Protein AF-A0A7X7XVV8-F1 (afdb_monomer)

Foldseek 3Di:
DQVLLVVLCVQLVVLVQDLVNLQQLFDPALVLLVLLVLLLVVCLVDPVSVCCCRPVVHHCLVVSCVVSVDDSVSCVSNVSLSSSSNVCVVDPSCVVVVQLQPLNDPDDAQKFAFSDDDDFWTWTAHSSGGTFTDGDDPPDDHRDMDGHDPVRRPPPPVAPPVNVVVVVVVVVVVVVVVVVVVVVVVVVVVD

pLDDT: mean 85.55, std 15.61, range [40.22, 98.25]

Solvent-accessible surface area (backbone atoms only — not comparable to full-atom values): 10822 Å² total; per-residue (Å²): 90,49,67,49,49,54,51,52,56,58,67,30,50,90,73,73,46,50,77,67,40,40,44,72,22,31,64,91,47,66,74,52,39,54,50,40,46,52,48,26,52,57,30,74,75,29,68,69,54,38,42,32,41,74,70,71,66,43,78,61,52,73,61,52,21,70,78,63,71,48,55,57,68,58,57,61,61,28,38,57,35,29,51,50,49,40,55,49,76,76,48,92,38,60,66,59,47,63,55,43,71,39,66,82,57,85,74,79,69,48,43,25,36,26,69,43,80,56,96,69,30,30,33,24,40,25,36,49,68,45,41,42,60,41,79,58,57,95,88,70,51,70,44,39,76,43,79,52,69,78,79,54,76,62,76,79,76,83,63,55,69,69,54,55,52,52,51,53,51,51,52,50,52,53,52,51,54,52,52,50,51,51,53,52,51,55,58,66,75,74,112

Radius of gyration: 21.9 Å; Cα contacts (8 Å, |Δi|>4): 225; chains: 1; bounding box: 76×36×48 Å

Mean predicted aligned error: 9.68 Å

Structure (mmCIF, N/CA/C/O backbone):
data_AF-A0A7X7XVV8-F1
#
_entry.id   AF-A0A7X7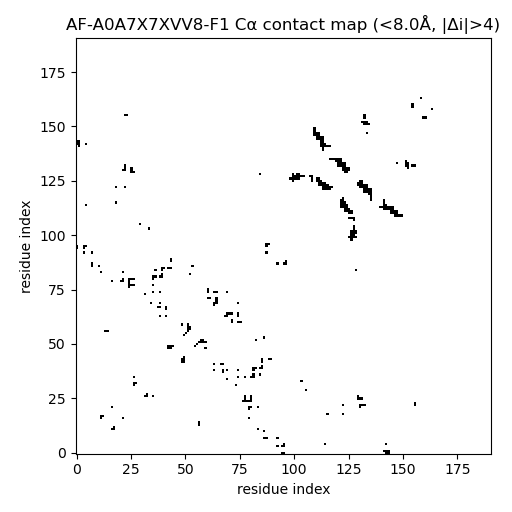XVV8-F1
#
loop_
_atom_site.group_PDB
_atom_site.id
_atom_site.type_symbol
_atom_site.label_atom_id
_atom_site.label_alt_id
_atom_site.label_comp_id
_atom_site.label_asym_id
_atom_site.label_entity_id
_atom_site.label_seq_id
_atom_site.pdbx_PDB_ins_code
_atom_site.Cartn_x
_atom_site.Cartn_y
_atom_site.Cartn_z
_atom_site.occupancy
_atom_site.B_iso_or_equiv
_atom_site.auth_seq_id
_atom_site.auth_comp_id
_atom_site.auth_asym_id
_atom_site.auth_atom_id
_atom_site.pdbx_PDB_model_num
ATOM 1 N N . MET A 1 1 ? -4.701 -12.210 -11.524 1.00 94.75 1 MET A N 1
ATOM 2 C CA . MET A 1 1 ? -3.813 -11.052 -11.257 1.00 94.75 1 MET A CA 1
ATOM 3 C C . MET A 1 1 ? -4.257 -9.763 -11.957 1.00 94.75 1 MET A C 1
ATOM 5 O O . MET A 1 1 ? -4.720 -8.867 -11.268 1.00 94.75 1 MET A O 1
ATOM 9 N N . LEU A 1 2 ? -4.191 -9.650 -13.295 1.00 96.31 2 LEU A N 1
ATOM 10 C CA . LEU A 1 2 ? -4.547 -8.412 -14.028 1.00 96.31 2 LEU A CA 1
ATOM 11 C C . LEU A 1 2 ? -5.931 -7.839 -13.657 1.00 96.31 2 LEU A C 1
ATOM 13 O O . LEU A 1 2 ? -6.066 -6.642 -13.407 1.00 96.31 2 LEU A O 1
ATOM 17 N N . TYR A 1 3 ? -6.948 -8.701 -13.584 1.00 97.19 3 TYR A N 1
ATOM 18 C CA . TYR A 1 3 ? -8.306 -8.319 -13.187 1.00 97.19 3 TYR A CA 1
ATOM 19 C C . TYR A 1 3 ? -8.359 -7.682 -11.788 1.00 97.19 3 TYR A C 1
ATOM 21 O O . TYR A 1 3 ? -8.924 -6.604 -11.614 1.00 97.19 3 TYR A O 1
ATOM 29 N N . GLU A 1 4 ? -7.704 -8.298 -10.803 1.00 98.25 4 GLU A N 1
ATOM 30 C CA . GLU A 1 4 ? -7.652 -7.788 -9.429 1.00 98.25 4 GLU A CA 1
ATOM 31 C C . GLU A 1 4 ? -6.900 -6.461 -9.324 1.00 98.25 4 GLU A C 1
ATOM 33 O O . GLU A 1 4 ? -7.332 -5.575 -8.594 1.00 98.25 4 GLU A O 1
ATOM 38 N N . ILE A 1 5 ? -5.839 -6.265 -10.111 1.00 97.75 5 ILE A N 1
ATOM 39 C CA . ILE A 1 5 ? -5.149 -4.968 -10.195 1.00 97.75 5 ILE A CA 1
ATOM 40 C C . ILE A 1 5 ? -6.095 -3.887 -10.725 1.00 97.75 5 ILE A C 1
ATOM 42 O O . ILE A 1 5 ? -6.106 -2.768 -10.213 1.00 97.75 5 ILE A O 1
ATOM 46 N N . SER A 1 6 ? -6.921 -4.210 -11.724 1.00 97.62 6 SER A N 1
ATOM 47 C CA . SER A 1 6 ? -7.929 -3.277 -12.237 1.00 97.62 6 SER A CA 1
ATOM 48 C C . SER A 1 6 ? -8.953 -2.901 -11.161 1.00 97.62 6 SER A C 1
ATOM 50 O O . SER A 1 6 ? -9.268 -1.718 -10.995 1.00 97.62 6 SER A O 1
ATOM 52 N N . ILE A 1 7 ? -9.433 -3.878 -10.381 1.00 98.25 7 ILE A N 1
ATOM 53 C CA . ILE A 1 7 ? -10.329 -3.620 -9.245 1.00 98.25 7 ILE A CA 1
ATOM 54 C C . ILE A 1 7 ? -9.630 -2.757 -8.194 1.00 98.25 7 ILE A C 1
ATOM 56 O O . ILE A 1 7 ? -10.181 -1.731 -7.798 1.00 98.25 7 ILE A O 1
ATOM 60 N N . PHE A 1 8 ? -8.412 -3.114 -7.789 1.00 98.12 8 PHE A N 1
ATOM 61 C CA . PHE A 1 8 ? -7.633 -2.358 -6.812 1.00 98.12 8 PHE A CA 1
ATOM 62 C C . PHE A 1 8 ? -7.491 -0.888 -7.230 1.00 98.12 8 PHE A C 1
ATOM 64 O O . PHE A 1 8 ? -7.809 0.015 -6.457 1.00 98.12 8 PHE A O 1
ATOM 71 N N . LYS A 1 9 ? -7.149 -0.622 -8.495 1.00 97.31 9 LYS A N 1
ATOM 72 C CA . LYS A 1 9 ? -7.096 0.749 -9.023 1.00 97.31 9 LYS A CA 1
ATOM 73 C C . LYS A 1 9 ? -8.433 1.476 -8.955 1.00 97.31 9 LYS A C 1
ATOM 75 O O . LYS A 1 9 ? -8.463 2.664 -8.641 1.00 97.31 9 LYS A O 1
ATOM 80 N N . LYS A 1 10 ? -9.550 0.795 -9.230 1.00 97.88 10 LYS A N 1
ATOM 81 C CA . LYS A 1 10 ? -10.890 1.386 -9.068 1.00 97.88 10 LYS A CA 1
ATOM 82 C C . LYS A 1 10 ? -11.172 1.730 -7.603 1.00 97.88 10 LYS A C 1
ATOM 84 O O . LYS A 1 10 ? -11.707 2.805 -7.344 1.00 97.88 10 LYS A O 1
ATOM 89 N N . MET A 1 11 ? -10.758 0.881 -6.664 1.00 97.62 11 MET A N 1
ATOM 90 C CA . MET A 1 11 ? -10.916 1.109 -5.223 1.00 97.62 11 MET A CA 1
ATOM 91 C C . MET A 1 11 ? -10.102 2.302 -4.701 1.00 97.62 11 MET A C 1
ATOM 93 O O . MET A 1 11 ? -10.525 2.947 -3.744 1.00 97.62 11 MET A O 1
ATOM 97 N N . LEU A 1 12 ? -8.970 2.630 -5.334 1.00 97.06 12 LEU A N 1
ATOM 98 C CA . LEU A 1 12 ? -8.139 3.786 -4.974 1.00 97.06 12 LEU A CA 1
ATOM 99 C C . LEU A 1 12 ? -8.758 5.135 -5.379 1.00 97.06 12 LEU A C 1
ATOM 101 O O . LEU A 1 12 ? -8.547 6.141 -4.693 1.00 97.06 12 LEU A O 1
ATOM 105 N N . LYS A 1 13 ? -9.549 5.177 -6.463 1.00 96.56 13 LYS A N 1
ATOM 106 C CA . LYS A 1 13 ? -10.089 6.429 -7.032 1.00 96.56 13 LYS A CA 1
ATOM 107 C C . LYS A 1 13 ? -10.890 7.280 -6.033 1.00 96.56 13 LYS A C 1
ATOM 109 O O . LYS A 1 13 ? -10.594 8.472 -5.944 1.00 96.56 13 LYS A O 1
ATOM 114 N N . PRO A 1 14 ? -11.833 6.734 -5.235 1.00 96.31 14 PRO A N 1
ATOM 115 C CA . PRO A 1 14 ? -12.579 7.520 -4.245 1.00 96.31 14 PRO A CA 1
ATOM 116 C C . PRO A 1 14 ? -11.699 8.185 -3.179 1.00 96.31 14 PRO A C 1
ATOM 118 O O . PRO A 1 14 ? -12.104 9.168 -2.567 1.00 96.31 14 PRO A O 1
ATOM 121 N N . PHE A 1 15 ? -10.488 7.667 -2.957 1.00 96.50 15 PHE A N 1
ATOM 122 C CA . PHE A 1 15 ? -9.521 8.222 -2.011 1.00 96.50 15 PHE A CA 1
ATOM 123 C C . PHE A 1 15 ? -8.554 9.221 -2.651 1.00 96.50 15 PHE A C 1
ATOM 125 O O . PHE A 1 15 ? -7.685 9.744 -1.953 1.00 96.50 15 PHE A O 1
ATOM 132 N N . L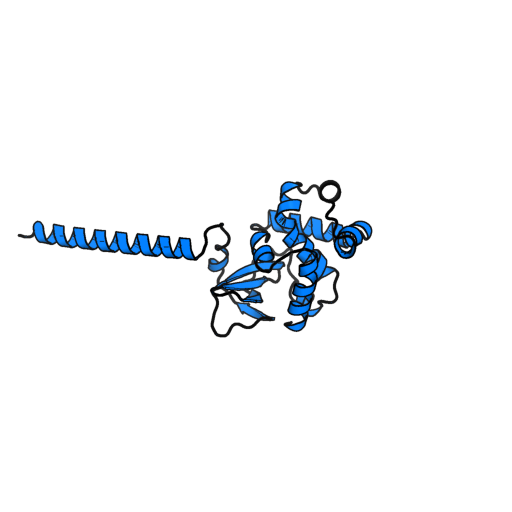YS A 1 16 ? -8.700 9.493 -3.958 1.00 96.06 16 LYS A N 1
ATOM 133 C CA . LYS A 1 16 ? -7.799 10.342 -4.751 1.00 96.06 16 LYS A CA 1
ATOM 134 C C . LYS A 1 16 ? -6.339 9.870 -4.675 1.00 96.06 16 LYS A C 1
ATOM 136 O O . LYS A 1 16 ? -5.430 10.689 -4.621 1.00 96.06 16 LYS A O 1
ATOM 141 N N . ILE A 1 17 ? -6.129 8.551 -4.641 1.00 95.88 17 ILE A N 1
ATOM 142 C CA . ILE A 1 17 ? -4.797 7.935 -4.646 1.00 95.88 17 ILE A CA 1
ATOM 143 C C . ILE A 1 17 ? -4.472 7.533 -6.087 1.00 95.88 17 ILE A C 1
ATOM 145 O O . ILE A 1 17 ? -5.109 6.639 -6.642 1.00 95.88 17 ILE A O 1
ATOM 149 N N . SER A 1 18 ? -3.500 8.211 -6.697 1.00 94.50 18 SER A N 1
ATOM 150 C CA . SER A 1 18 ? -2.950 7.841 -8.005 1.00 94.50 18 SER A CA 1
ATOM 151 C C . SER A 1 18 ? -1.864 6.765 -7.887 1.00 94.50 18 SER A C 1
ATOM 153 O O . SER A 1 18 ? -1.340 6.510 -6.801 1.00 94.50 18 SER A O 1
ATOM 155 N N . ASP A 1 19 ? -1.468 6.171 -9.016 1.00 90.94 19 ASP A N 1
ATOM 156 C CA . ASP A 1 19 ? -0.347 5.222 -9.059 1.00 90.94 19 ASP A CA 1
ATOM 157 C C . ASP A 1 19 ? 0.953 5.865 -8.511 1.00 90.94 19 ASP A C 1
ATOM 159 O O . ASP A 1 19 ? 1.697 5.250 -7.751 1.00 90.94 19 ASP A O 1
ATOM 163 N N . GLU A 1 20 ? 1.207 7.143 -8.813 1.00 88.62 20 GLU A N 1
ATOM 164 C CA . GLU A 1 20 ? 2.360 7.897 -8.297 1.00 88.62 20 GLU A CA 1
ATOM 165 C C . GLU A 1 20 ? 2.258 8.165 -6.791 1.00 88.62 20 GLU A C 1
ATOM 167 O O . GLU A 1 20 ? 3.274 8.279 -6.103 1.00 88.62 20 GLU A O 1
ATOM 172 N N . ASN A 1 21 ? 1.041 8.273 -6.249 1.00 91.31 21 ASN A N 1
ATOM 173 C CA . ASN A 1 21 ? 0.850 8.398 -4.808 1.00 91.31 21 ASN A CA 1
ATOM 174 C C . ASN A 1 21 ? 1.247 7.116 -4.072 1.00 91.31 21 ASN A C 1
ATOM 176 O O . ASN A 1 21 ? 1.806 7.219 -2.980 1.00 91.31 21 ASN A O 1
ATOM 180 N N . LEU A 1 22 ? 1.022 5.938 -4.669 1.00 90.56 22 LEU A N 1
ATOM 181 C CA . LEU A 1 22 ? 1.470 4.662 -4.099 1.00 90.56 22 LEU A CA 1
ATOM 182 C C . LEU A 1 22 ? 2.989 4.657 -3.903 1.00 90.56 22 LEU A C 1
ATOM 184 O O . LEU A 1 22 ? 3.461 4.349 -2.813 1.00 90.56 22 LEU A O 1
ATOM 188 N N . LEU A 1 23 ? 3.739 5.105 -4.916 1.00 88.94 23 LEU A N 1
ATOM 189 C CA . LEU A 1 23 ? 5.189 5.292 -4.828 1.00 88.94 23 LEU A CA 1
ATOM 190 C C . LEU A 1 23 ? 5.574 6.327 -3.762 1.00 88.94 23 LEU A C 1
ATOM 192 O O . LEU A 1 23 ? 6.373 6.056 -2.869 1.00 88.94 23 LEU A O 1
ATOM 196 N N . LYS A 1 24 ? 4.996 7.531 -3.850 1.00 86.94 24 LYS A N 1
ATOM 197 C CA . LYS A 1 24 ? 5.353 8.678 -3.002 1.00 86.94 24 LYS A CA 1
ATOM 198 C C . LYS A 1 24 ? 5.176 8.391 -1.513 1.00 86.94 24 LYS A C 1
ATOM 200 O O . LYS A 1 24 ? 5.975 8.861 -0.705 1.00 86.94 24 LYS A O 1
ATOM 205 N N . TYR A 1 25 ? 4.109 7.679 -1.160 1.00 88.88 25 TYR A N 1
ATOM 206 C CA . TYR A 1 25 ? 3.738 7.408 0.226 1.00 88.88 25 TYR A CA 1
ATOM 207 C C . TYR A 1 25 ? 4.200 6.035 0.719 1.00 88.88 25 TYR A C 1
ATOM 209 O O . TYR A 1 25 ? 3.959 5.712 1.883 1.00 88.88 25 TYR A O 1
ATOM 217 N N . SER A 1 26 ? 4.886 5.256 -0.121 1.00 89.50 26 SER A N 1
ATOM 218 C CA . SER A 1 26 ? 5.516 3.995 0.268 1.00 89.50 26 SER A CA 1
ATOM 219 C C . SER A 1 26 ? 6.556 4.233 1.384 1.00 89.50 26 SER A C 1
ATOM 221 O O . SER A 1 26 ? 7.362 5.169 1.284 1.00 89.50 26 SER A O 1
ATOM 223 N N . PRO A 1 27 ? 6.539 3.460 2.486 1.00 89.06 27 PRO A N 1
ATOM 224 C CA . PRO A 1 27 ? 7.546 3.517 3.539 1.00 89.06 27 PRO A CA 1
ATOM 225 C C . PRO A 1 27 ? 8.962 3.318 2.995 1.00 89.06 27 PRO A C 1
ATOM 227 O O . PRO A 1 27 ? 9.210 2.439 2.179 1.00 89.06 27 PRO A O 1
ATOM 230 N N . ARG A 1 28 ? 9.909 4.133 3.475 1.00 80.81 28 ARG A N 1
ATOM 231 C CA . ARG A 1 28 ? 11.313 4.100 3.016 1.00 80.81 28 ARG A CA 1
ATOM 232 C C . ARG A 1 28 ? 12.227 3.205 3.849 1.00 80.81 28 ARG A C 1
ATOM 234 O O . ARG A 1 28 ? 13.360 2.970 3.453 1.00 80.81 28 ARG A O 1
ATOM 241 N N . ASN A 1 29 ? 11.776 2.796 5.028 1.00 83.06 29 ASN A N 1
ATOM 242 C CA . ASN A 1 29 ? 12.501 1.897 5.913 1.00 83.06 29 ASN A CA 1
ATOM 243 C C . ASN A 1 29 ? 11.511 1.015 6.676 1.00 83.06 29 ASN A C 1
ATOM 245 O O . ASN A 1 29 ? 10.326 1.356 6.794 1.00 83.06 29 ASN A O 1
ATOM 249 N N . ASP A 1 30 ? 12.013 -0.090 7.216 1.00 84.00 30 ASP A N 1
ATOM 250 C CA . ASP A 1 30 ? 11.179 -1.101 7.863 1.00 84.00 30 ASP A CA 1
ATOM 251 C C . ASP A 1 30 ? 10.498 -0.575 9.127 1.00 84.00 30 ASP A C 1
ATOM 253 O O . ASP A 1 30 ? 9.321 -0.838 9.353 1.00 84.00 30 ASP A O 1
ATOM 257 N N . ILE A 1 31 ? 11.158 0.300 9.891 1.00 89.75 31 ILE A N 1
ATOM 258 C CA . ILE A 1 31 ? 10.564 0.930 11.083 1.00 89.75 31 ILE A CA 1
ATOM 259 C C . ILE A 1 31 ? 9.265 1.674 10.729 1.00 89.75 31 ILE A C 1
ATOM 261 O O . ILE A 1 31 ? 8.263 1.582 11.442 1.00 89.75 31 ILE A O 1
ATOM 265 N N . ILE A 1 32 ? 9.263 2.442 9.638 1.00 90.88 32 ILE A N 1
ATOM 266 C CA . ILE A 1 32 ? 8.072 3.160 9.171 1.00 90.88 32 ILE A CA 1
ATOM 267 C C . ILE A 1 32 ? 7.062 2.181 8.563 1.00 90.88 32 ILE A C 1
ATOM 269 O O . ILE A 1 32 ? 5.863 2.351 8.795 1.00 90.88 32 ILE A O 1
ATOM 273 N N . LYS A 1 33 ? 7.525 1.153 7.840 1.00 90.62 33 LYS A N 1
ATOM 274 C CA . LYS A 1 33 ? 6.682 0.081 7.286 1.00 90.62 33 LYS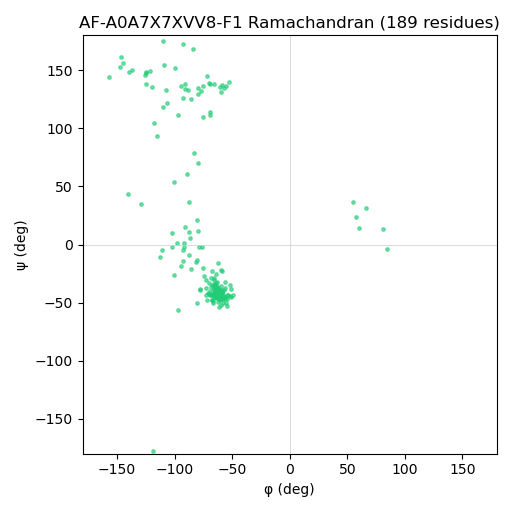 A CA 1
ATOM 275 C C . LYS A 1 33 ? 5.853 -0.572 8.393 1.00 90.62 33 LYS A C 1
ATOM 277 O O . LYS A 1 33 ? 4.625 -0.540 8.323 1.00 90.62 33 LYS A O 1
ATOM 282 N N . HIS A 1 34 ? 6.497 -1.016 9.472 1.00 92.75 34 HIS A N 1
ATOM 283 C CA . HIS A 1 34 ? 5.830 -1.602 10.637 1.00 92.75 34 HIS A CA 1
ATOM 284 C C . HIS A 1 34 ? 4.828 -0.647 11.288 1.00 92.75 34 HIS A C 1
ATOM 286 O O . HIS A 1 34 ? 3.722 -1.055 11.631 1.00 92.75 34 HIS A O 1
ATOM 292 N N . LYS A 1 35 ? 5.157 0.645 11.414 1.00 95.50 35 LYS A N 1
ATOM 293 C CA . LYS A 1 35 ? 4.202 1.640 11.935 1.00 95.50 35 LYS A CA 1
ATOM 294 C C . LYS A 1 35 ? 2.969 1.775 11.046 1.00 95.50 35 LYS A C 1
ATOM 296 O O . LYS A 1 35 ? 1.863 1.878 11.566 1.00 95.50 35 LYS A O 1
ATOM 301 N N . CYS A 1 36 ? 3.146 1.788 9.728 1.00 95.75 36 CYS A N 1
ATOM 302 C CA . CYS A 1 36 ? 2.030 1.878 8.790 1.00 95.75 36 CYS A CA 1
ATOM 303 C C . CYS A 1 36 ? 1.144 0.632 8.861 1.00 95.75 36 CYS A C 1
ATOM 305 O O . CYS A 1 36 ? -0.077 0.764 8.922 1.00 95.75 36 CYS A O 1
ATOM 307 N N . PHE A 1 37 ? 1.752 -0.554 8.927 1.00 94.81 37 PHE A N 1
ATOM 308 C CA . PHE A 1 37 ? 1.022 -1.806 9.096 1.00 94.81 37 PHE A CA 1
ATOM 309 C C . PHE A 1 37 ? 0.276 -1.881 10.415 1.00 94.81 37 PHE A C 1
ATOM 311 O O . PHE A 1 37 ? -0.903 -2.207 10.405 1.00 94.81 37 PHE A O 1
ATOM 318 N N . LYS A 1 38 ? 0.896 -1.457 11.520 1.00 96.00 38 LYS A N 1
ATOM 319 C CA . LYS A 1 38 ? 0.213 -1.345 12.812 1.00 96.00 38 LYS A CA 1
ATOM 320 C C . LYS A 1 38 ? -1.059 -0.500 12.701 1.00 96.00 38 LYS A C 1
ATOM 322 O O . LYS A 1 38 ? -2.095 -0.871 13.231 1.00 96.00 38 LYS A O 1
ATOM 327 N N . VAL A 1 39 ? -1.008 0.629 11.989 1.00 98.00 39 VAL A N 1
ATOM 328 C CA . VAL A 1 39 ? -2.202 1.463 11.763 1.00 98.00 39 VAL A CA 1
ATOM 329 C C . VAL A 1 39 ? -3.239 0.743 10.901 1.00 98.00 39 VAL A C 1
ATOM 331 O O . VAL A 1 39 ? -4.421 0.795 11.228 1.00 98.00 39 VAL A O 1
ATOM 334 N N . ALA A 1 40 ? -2.823 0.073 9.825 1.00 97.19 40 ALA A N 1
ATOM 335 C CA . ALA A 1 40 ? -3.732 -0.675 8.958 1.00 97.19 40 ALA A CA 1
ATOM 336 C C . ALA A 1 40 ? -4.414 -1.842 9.692 1.00 97.19 40 ALA A C 1
ATOM 338 O O . ALA A 1 40 ? -5.622 -2.011 9.561 1.00 97.19 40 ALA A O 1
ATOM 339 N N . GLU A 1 41 ? -3.677 -2.602 10.502 1.00 96.12 41 GLU A N 1
ATOM 340 C CA . GLU A 1 41 ? -4.218 -3.687 11.325 1.00 96.12 41 GLU A CA 1
ATOM 341 C C . GLU A 1 41 ? -5.257 -3.184 12.326 1.00 96.12 41 GLU A C 1
ATOM 343 O O . GLU A 1 41 ? -6.328 -3.773 12.442 1.00 96.12 41 GLU A O 1
ATOM 348 N N . GLU A 1 42 ? -4.976 -2.077 13.018 1.00 97.62 42 GLU A N 1
ATOM 349 C CA . GLU A 1 42 ? -5.928 -1.477 13.959 1.00 97.62 42 GLU A CA 1
ATOM 350 C C . GLU A 1 42 ? -7.202 -0.980 13.262 1.00 97.62 42 GLU A C 1
ATOM 352 O O . GLU A 1 42 ? -8.290 -1.061 13.827 1.00 97.62 42 GLU A O 1
ATOM 357 N N . ILE A 1 43 ? -7.097 -0.513 12.013 1.00 98.19 43 ILE A N 1
ATOM 358 C CA . ILE A 1 43 ? -8.270 -0.185 11.192 1.00 98.19 43 ILE A CA 1
ATOM 359 C C . ILE A 1 43 ? -9.055 -1.454 10.842 1.00 98.19 43 ILE A C 1
ATOM 361 O O . ILE A 1 43 ? -10.271 -1.470 10.987 1.00 98.19 43 ILE A O 1
ATOM 365 N N . LEU A 1 44 ? -8.378 -2.512 10.389 1.00 96.75 44 LEU A N 1
ATOM 366 C CA . LEU A 1 44 ? -9.017 -3.760 9.953 1.00 96.75 44 LEU A CA 1
ATOM 367 C C . LEU A 1 44 ? -9.707 -4.512 11.101 1.00 96.75 44 LEU A C 1
ATOM 369 O O . LEU A 1 44 ? -10.705 -5.186 10.867 1.00 96.75 44 LEU A O 1
ATOM 373 N N . LYS A 1 45 ? -9.198 -4.387 12.332 1.00 97.31 45 LYS A N 1
ATOM 374 C CA . LYS A 1 45 ? -9.774 -5.007 13.539 1.00 97.31 45 LYS A CA 1
ATOM 375 C C . LYS A 1 45 ? -10.947 -4.219 14.134 1.00 97.31 45 LYS A C 1
ATOM 377 O O . LYS A 1 45 ? -11.657 -4.746 14.986 1.00 97.31 45 LYS A O 1
ATOM 382 N N . ASN A 1 46 ? -11.142 -2.961 13.737 1.00 97.00 46 ASN A N 1
ATOM 383 C CA . ASN A 1 46 ? -12.136 -2.067 14.325 1.00 97.00 46 ASN A CA 1
ATOM 384 C C . ASN A 1 46 ? -13.171 -1.649 13.272 1.00 97.00 46 ASN A C 1
ATOM 386 O O . ASN A 1 46 ? -12.898 -0.791 12.433 1.00 97.00 46 ASN A O 1
ATOM 390 N N . ASN A 1 47 ? -14.372 -2.230 13.347 1.00 95.94 47 ASN A N 1
ATOM 391 C CA . ASN A 1 47 ? -15.439 -2.000 12.368 1.00 95.94 47 ASN A CA 1
ATOM 392 C C . ASN A 1 47 ? -15.799 -0.515 12.206 1.00 95.94 47 ASN A C 1
ATOM 394 O O . ASN A 1 47 ? -15.989 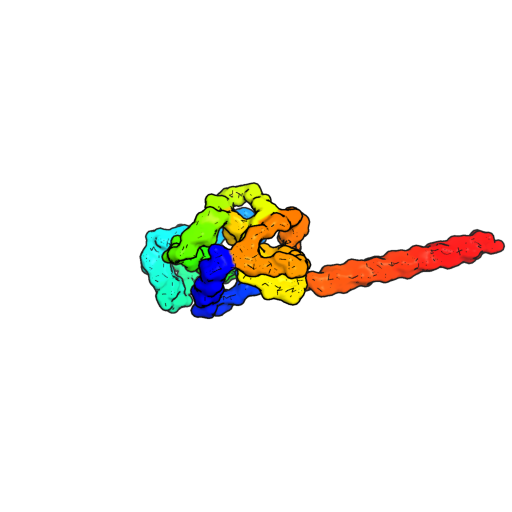-0.074 11.076 1.00 95.94 47 ASN A O 1
ATOM 398 N N . ASP A 1 48 ? -15.801 0.272 13.286 1.00 96.00 48 ASP A N 1
ATOM 399 C CA . ASP A 1 48 ? -16.092 1.709 13.208 1.00 96.00 48 ASP A CA 1
ATOM 400 C C . ASP A 1 48 ? -15.028 2.453 12.391 1.00 96.00 48 ASP A C 1
ATOM 402 O O . ASP A 1 48 ? -15.345 3.286 11.545 1.00 96.00 48 ASP A O 1
ATOM 406 N N . LEU A 1 49 ? -13.742 2.159 12.630 1.00 97.25 49 LEU A N 1
ATOM 407 C CA . LEU A 1 49 ? -12.640 2.759 11.868 1.00 97.25 49 LEU A CA 1
ATOM 408 C C . LEU A 1 49 ? -12.662 2.317 10.408 1.00 97.25 49 LEU A C 1
ATOM 410 O O . LEU A 1 49 ? -12.369 3.118 9.514 1.00 97.25 49 LEU A O 1
ATOM 414 N N . LEU A 1 50 ? -12.987 1.048 10.173 1.00 97.25 50 LEU A N 1
ATOM 415 C CA . LEU A 1 50 ? -13.099 0.490 8.839 1.00 97.25 50 LEU A CA 1
ATOM 416 C C . LEU A 1 50 ? -14.235 1.167 8.065 1.00 97.25 50 LEU A C 1
ATOM 418 O O . LEU A 1 50 ? -14.019 1.589 6.931 1.00 97.25 50 LEU A O 1
ATOM 422 N N . GLU A 1 51 ? -15.403 1.344 8.680 1.00 96.38 51 GLU A N 1
ATOM 423 C CA . GLU A 1 51 ? -16.547 2.048 8.096 1.00 96.38 51 GLU A CA 1
ATOM 424 C C . GLU A 1 51 ? -16.238 3.533 7.855 1.00 96.38 51 GLU A C 1
ATOM 426 O O . GLU A 1 51 ? -16.499 4.058 6.765 1.00 96.38 51 GLU A O 1
ATOM 431 N N . ASP A 1 52 ? -15.622 4.208 8.831 1.00 95.44 52 ASP A N 1
ATOM 432 C CA . ASP A 1 52 ? -15.198 5.602 8.702 1.00 95.44 52 ASP A CA 1
ATOM 433 C C . ASP A 1 52 ? -14.301 5.787 7.469 1.00 95.44 52 ASP A C 1
ATOM 435 O O . ASP A 1 52 ? -14.486 6.727 6.692 1.00 95.44 52 ASP A O 1
ATOM 439 N N . ILE A 1 53 ? -13.364 4.866 7.239 1.00 96.00 53 ILE A N 1
ATOM 440 C CA . ILE A 1 53 ? -12.418 4.950 6.125 1.00 96.00 53 ILE A CA 1
ATOM 441 C C . ILE A 1 53 ? -13.045 4.484 4.812 1.00 96.00 53 ILE A C 1
ATOM 443 O O . ILE A 1 53 ? -12.939 5.188 3.806 1.00 96.00 53 ILE A O 1
ATOM 447 N N . LEU A 1 54 ? -13.671 3.309 4.776 1.00 95.06 54 LEU A N 1
ATOM 448 C CA . LEU A 1 54 ? -14.143 2.694 3.536 1.00 95.06 54 LEU A CA 1
ATOM 449 C C . LEU A 1 54 ? -15.441 3.308 3.028 1.00 95.06 54 LEU A C 1
ATOM 451 O O . LEU A 1 54 ? -15.558 3.513 1.818 1.00 95.06 54 LEU A O 1
ATOM 455 N N . THR A 1 55 ? -16.361 3.659 3.919 1.00 93.31 55 THR A N 1
ATOM 456 C CA . THR A 1 55 ? -17.676 4.196 3.555 1.00 93.31 55 THR A CA 1
ATOM 457 C C . THR A 1 55 ? -17.663 5.715 3.622 1.00 93.31 55 THR A C 1
ATOM 459 O O . THR A 1 55 ? -17.884 6.377 2.608 1.00 93.31 55 THR A O 1
ATOM 462 N N . LYS A 1 56 ? -17.313 6.285 4.783 1.00 93.56 56 LYS A N 1
ATOM 463 C CA . LYS A 1 56 ? -17.398 7.741 5.013 1.00 93.56 56 LYS A CA 1
ATOM 464 C C . LYS A 1 56 ? -16.216 8.518 4.428 1.00 93.56 56 LYS A C 1
ATOM 466 O O . LYS A 1 56 ? -16.270 9.741 4.333 1.00 93.56 56 LYS A O 1
ATOM 471 N N . LYS A 1 57 ? -15.139 7.826 4.033 1.00 94.31 57 LYS A N 1
ATOM 472 C CA . LYS A 1 57 ? -13.872 8.413 3.543 1.00 94.31 57 LYS A CA 1
ATOM 473 C C . LYS A 1 57 ? -13.215 9.373 4.546 1.00 94.31 57 LYS A C 1
ATOM 475 O O . LYS A 1 57 ? -12.382 10.208 4.178 1.00 94.31 57 LYS A O 1
ATOM 480 N N . ILE A 1 58 ? -13.535 9.214 5.826 1.00 94.00 58 ILE A N 1
ATOM 481 C CA . ILE A 1 58 ? -12.972 9.954 6.950 1.00 94.00 58 ILE A CA 1
ATOM 482 C C . ILE A 1 58 ? -11.720 9.220 7.426 1.00 94.00 58 ILE A C 1
ATOM 484 O O . ILE A 1 58 ? -11.713 8.011 7.610 1.00 94.00 58 ILE A O 1
ATOM 488 N N . TYR A 1 59 ? -10.630 9.959 7.632 1.00 95.31 59 TYR A N 1
ATOM 489 C CA . TYR A 1 59 ? -9.376 9.390 8.128 1.00 95.31 59 TYR A CA 1
ATOM 490 C C . TYR A 1 59 ? -9.058 9.968 9.512 1.00 95.31 59 TYR A C 1
ATOM 492 O O . TYR A 1 59 ? -8.479 11.060 9.596 1.00 95.31 59 TYR A O 1
ATOM 500 N N . PRO A 1 60 ? -9.464 9.293 10.604 1.00 95.56 60 PRO A N 1
ATOM 501 C CA . PRO A 1 60 ? -9.488 9.870 11.945 1.00 95.56 60 PRO A CA 1
ATOM 502 C C . PRO A 1 60 ? -8.096 9.866 12.600 1.00 95.56 60 PRO A C 1
ATOM 504 O O . PRO A 1 60 ? -7.840 9.156 13.569 1.00 95.56 60 PRO A O 1
ATOM 507 N N . VAL A 1 61 ? -7.181 10.702 12.095 1.00 97.38 61 VAL A N 1
ATOM 508 C CA . VAL A 1 61 ? -5.755 10.754 12.493 1.00 97.38 61 VAL A CA 1
ATOM 509 C C . VAL A 1 61 ? -5.551 10.805 14.010 1.00 97.38 61 VAL A C 1
ATOM 511 O O . VAL A 1 61 ? -4.677 10.122 14.532 1.00 97.38 61 VAL A O 1
ATOM 514 N N . SER A 1 62 ? -6.338 11.611 14.730 1.00 96.56 62 SER A N 1
ATOM 515 C CA . SER A 1 62 ? -6.212 11.722 16.190 1.00 96.56 62 SER A CA 1
ATOM 516 C C . SER A 1 62 ? -6.635 10.437 16.914 1.00 96.56 62 SER A C 1
ATOM 518 O O . SER A 1 62 ? -5.993 10.076 17.896 1.00 96.56 62 SER A O 1
ATOM 520 N N . LYS A 1 63 ? -7.672 9.735 16.429 1.00 96.56 63 LYS A N 1
ATOM 521 C CA . LYS A 1 63 ? -8.103 8.432 16.970 1.00 96.56 63 LYS A CA 1
ATOM 522 C C . LYS A 1 63 ? -7.032 7.378 16.684 1.00 96.56 63 LYS A C 1
ATOM 524 O O . LYS A 1 63 ? -6.573 6.724 17.612 1.00 96.56 63 LYS A O 1
ATOM 529 N N . LEU A 1 64 ? -6.546 7.323 15.440 1.00 97.81 64 LEU A N 1
ATOM 530 C CA . LEU A 1 64 ? -5.476 6.416 15.008 1.00 97.81 64 LEU A CA 1
ATOM 531 C C . LEU A 1 64 ? -4.180 6.611 15.806 1.00 97.81 64 LEU A C 1
ATOM 533 O O . LEU A 1 64 ? -3.560 5.632 16.210 1.00 97.81 64 LEU A O 1
ATOM 537 N N . GLN A 1 65 ? -3.777 7.854 16.088 1.00 97.88 65 GLN A N 1
ATOM 538 C CA . GLN A 1 65 ? -2.617 8.110 16.946 1.00 97.88 65 GLN A CA 1
ATOM 539 C C . GLN A 1 65 ? -2.828 7.548 18.354 1.00 97.88 65 GLN A C 1
ATOM 541 O O . GLN A 1 65 ? -1.919 6.919 18.882 1.00 97.88 65 GLN A O 1
ATOM 546 N N . LYS A 1 66 ? -3.991 7.791 18.972 1.00 97.19 66 LYS A N 1
ATOM 547 C CA . LYS A 1 66 ? -4.256 7.354 20.352 1.00 97.19 66 LYS A CA 1
ATOM 548 C C . LYS A 1 66 ? -4.185 5.832 20.493 1.00 97.19 66 LYS A C 1
ATOM 550 O O . LYS A 1 66 ? -3.606 5.352 21.458 1.00 97.19 66 LYS A O 1
ATOM 555 N N . ILE A 1 67 ? -4.727 5.092 19.527 1.00 96.75 67 ILE A N 1
ATOM 556 C CA . ILE A 1 67 ? -4.731 3.621 19.565 1.00 96.75 67 ILE A CA 1
ATOM 557 C C . ILE A 1 67 ? -3.368 3.022 19.181 1.00 96.75 67 ILE A C 1
ATOM 559 O O . ILE A 1 67 ? -2.904 2.078 19.807 1.00 96.75 67 ILE A O 1
ATOM 563 N N . THR A 1 68 ? -2.671 3.592 18.190 1.00 96.75 68 THR A N 1
ATOM 564 C CA . THR A 1 68 ? -1.433 2.982 17.661 1.00 96.75 68 THR A CA 1
ATOM 565 C C . THR A 1 68 ? -0.154 3.514 18.297 1.00 96.75 68 THR A C 1
ATOM 567 O O . THR A 1 68 ? 0.898 2.881 18.167 1.00 96.75 68 THR A O 1
ATOM 570 N N . GLN A 1 69 ? -0.218 4.684 18.939 1.00 97.50 69 GLN A N 1
ATOM 571 C CA . GLN A 1 69 ? 0.928 5.496 19.367 1.00 97.50 69 GLN A CA 1
ATOM 572 C C . GLN A 1 69 ? 1.845 5.952 18.212 1.00 97.50 69 GLN A C 1
ATOM 574 O O . GLN A 1 69 ? 2.953 6.445 18.431 1.00 97.50 69 GLN A O 1
ATOM 579 N N . VAL A 1 70 ? 1.393 5.841 16.957 1.00 97.44 70 VAL A N 1
ATOM 580 C CA . VAL A 1 70 ? 2.132 6.343 15.790 1.00 97.44 70 VAL A CA 1
ATOM 581 C C . VAL A 1 70 ? 1.927 7.853 15.661 1.00 97.44 70 VAL A C 1
ATOM 583 O O . VAL A 1 70 ? 0.816 8.369 15.769 1.00 97.44 70 VAL A O 1
ATOM 586 N N . LYS A 1 71 ? 3.010 8.599 15.409 1.00 97.31 71 LYS A N 1
ATOM 587 C CA . LYS A 1 71 ? 2.975 10.067 15.308 1.00 97.31 71 LYS A CA 1
ATOM 588 C C . LYS A 1 71 ? 2.012 10.519 14.201 1.00 97.31 71 LYS A C 1
ATOM 590 O O . LYS A 1 71 ? 2.072 10.005 13.085 1.00 97.31 71 LYS A O 1
ATOM 595 N N . LYS A 1 72 ? 1.205 11.566 14.455 1.00 97.50 72 LYS A N 1
ATOM 596 C CA . LYS A 1 72 ? 0.258 12.130 13.458 1.00 97.50 72 LYS A CA 1
ATOM 597 C C . LYS A 1 72 ? 0.922 12.436 12.117 1.00 97.50 72 LYS A C 1
ATOM 599 O O . LYS A 1 72 ? 0.299 12.244 11.079 1.00 97.50 72 LYS A O 1
ATOM 604 N N . ARG A 1 73 ? 2.167 12.930 12.146 1.00 96.31 73 ARG A N 1
ATOM 605 C CA . ARG A 1 73 ? 2.961 13.230 10.948 1.00 96.31 73 ARG A CA 1
ATOM 606 C C . ARG A 1 73 ? 3.076 12.004 10.044 1.00 96.31 73 ARG A C 1
ATOM 608 O O . ARG A 1 73 ? 2.763 12.104 8.864 1.00 96.31 73 ARG A O 1
ATOM 615 N N . ASP A 1 74 ? 3.466 10.867 10.611 1.00 95.62 74 ASP A N 1
ATOM 616 C CA . ASP A 1 74 ? 3.707 9.634 9.865 1.00 95.62 74 ASP A CA 1
ATOM 617 C C . ASP A 1 74 ? 2.368 9.046 9.373 1.00 95.62 74 ASP A C 1
ATOM 619 O O . ASP A 1 74 ? 2.242 8.707 8.199 1.00 95.62 74 ASP A O 1
ATOM 623 N N . ILE A 1 75 ? 1.322 9.065 10.216 1.00 97.50 75 ILE A N 1
ATOM 624 C CA . ILE A 1 75 ? -0.049 8.651 9.848 1.00 97.50 75 ILE A CA 1
ATOM 625 C C . ILE A 1 75 ? -0.592 9.461 8.660 1.00 97.50 75 ILE A C 1
ATOM 627 O O . ILE A 1 75 ? -1.228 8.902 7.766 1.00 97.50 75 ILE A O 1
ATOM 631 N N . ARG A 1 76 ? -0.379 10.785 8.653 1.00 96.75 76 ARG A N 1
ATOM 632 C CA . ARG A 1 76 ? -0.831 11.676 7.571 1.00 96.75 76 ARG A CA 1
ATOM 633 C C . ARG A 1 76 ? -0.019 11.473 6.302 1.00 96.75 76 ARG A C 1
ATOM 635 O O . ARG A 1 76 ? -0.607 11.352 5.233 1.00 96.75 76 ARG A O 1
ATOM 642 N N . TYR A 1 77 ? 1.307 11.451 6.426 1.00 95.00 77 TYR A N 1
ATOM 643 C CA . TYR A 1 77 ? 2.202 11.327 5.282 1.00 95.00 77 TYR A CA 1
ATOM 644 C C . TYR A 1 77 ? 2.000 9.988 4.568 1.00 95.00 77 TYR A C 1
ATOM 646 O O . TYR A 1 77 ? 1.843 9.967 3.356 1.00 95.00 77 TYR A O 1
ATOM 654 N N . HIS A 1 78 ? 1.891 8.885 5.311 1.00 96.06 78 HIS A N 1
ATOM 655 C CA . HIS A 1 78 ? 1.713 7.545 4.746 1.00 96.06 78 HIS A CA 1
ATOM 656 C C . HIS A 1 78 ? 0.243 7.130 4.576 1.00 96.06 78 HIS A C 1
ATOM 658 O O . HIS A 1 78 ? -0.039 5.958 4.337 1.00 96.06 78 HIS A O 1
ATOM 664 N N . LYS A 1 79 ? -0.716 8.069 4.650 1.00 96.38 79 LYS A N 1
ATOM 665 C CA . LYS A 1 79 ? -2.154 7.766 4.524 1.00 96.38 79 LYS A CA 1
ATOM 666 C C . LYS A 1 79 ? -2.468 6.948 3.269 1.00 96.38 79 LYS A C 1
ATOM 668 O O . LYS A 1 79 ? -3.232 5.996 3.355 1.00 96.38 79 LYS A O 1
ATOM 673 N N . GLY A 1 80 ? -1.894 7.310 2.118 1.00 95.69 80 GLY A N 1
ATOM 674 C CA . GLY A 1 80 ? -2.146 6.603 0.857 1.00 95.69 80 GLY A CA 1
ATOM 675 C C . GLY A 1 80 ? -1.718 5.134 0.907 1.00 95.69 80 GLY A C 1
ATOM 676 O O . GLY A 1 80 ? -2.456 4.261 0.460 1.00 95.69 80 GLY A O 1
ATOM 677 N N . PHE A 1 81 ? -0.573 4.855 1.530 1.00 96.25 81 PHE A N 1
ATOM 678 C CA . PHE A 1 81 ? -0.080 3.497 1.743 1.00 96.25 81 PHE A CA 1
ATOM 679 C C . PHE A 1 81 ? -0.974 2.707 2.707 1.00 96.25 81 PHE A C 1
ATOM 681 O O . PHE A 1 81 ? -1.408 1.605 2.386 1.00 96.25 81 PHE A O 1
ATOM 688 N N . ILE A 1 82 ? -1.316 3.304 3.853 1.00 97.69 82 ILE A N 1
ATOM 689 C CA . ILE A 1 82 ? -2.160 2.674 4.882 1.00 97.69 82 ILE A CA 1
ATOM 690 C C . ILE A 1 82 ? -3.545 2.341 4.315 1.00 97.69 82 ILE A C 1
ATOM 692 O O . ILE A 1 82 ? -4.023 1.222 4.464 1.00 97.69 82 ILE A O 1
ATOM 696 N N . VAL A 1 83 ? -4.177 3.286 3.611 1.00 97.81 83 VAL A N 1
ATOM 697 C CA . VAL A 1 83 ? -5.475 3.058 2.958 1.00 97.81 83 VAL A CA 1
ATOM 698 C C . VAL A 1 83 ? -5.369 1.959 1.902 1.00 97.81 83 VAL A C 1
ATOM 700 O O . VAL A 1 83 ? -6.268 1.131 1.808 1.00 97.81 83 VAL A O 1
ATOM 703 N N . SER A 1 84 ? -4.273 1.903 1.143 1.00 97.38 84 SER A N 1
ATOM 704 C CA . SER A 1 84 ? -4.057 0.837 0.157 1.00 97.38 84 SER A CA 1
ATOM 705 C C . SER A 1 84 ? -3.990 -0.544 0.810 1.00 97.38 84 SER A C 1
ATOM 707 O O . SER A 1 84 ? -4.610 -1.475 0.296 1.00 97.38 84 SER A O 1
ATOM 709 N N . ALA A 1 85 ? -3.305 -0.666 1.956 1.00 96.75 85 ALA A N 1
ATOM 710 C CA . ALA A 1 85 ? -3.282 -1.900 2.745 1.00 96.75 85 ALA A CA 1
ATOM 711 C C . ALA A 1 85 ? -4.697 -2.288 3.176 1.00 96.75 85 ALA A C 1
ATOM 713 O O . ALA A 1 85 ? -5.149 -3.394 2.893 1.00 96.75 85 ALA A O 1
ATOM 714 N N . VAL A 1 86 ? -5.428 -1.350 3.785 1.00 97.69 86 VAL A N 1
ATOM 715 C CA . VAL A 1 86 ? -6.804 -1.584 4.242 1.00 97.69 86 VAL A CA 1
ATOM 716 C C . VAL A 1 86 ? -7.693 -2.050 3.088 1.00 97.69 86 VAL A C 1
ATOM 718 O O . VAL A 1 86 ? -8.420 -3.025 3.249 1.00 97.69 86 VAL A O 1
ATOM 721 N N . LEU A 1 87 ? -7.615 -1.421 1.910 1.00 97.56 87 LEU A N 1
ATOM 722 C CA . LEU A 1 87 ? -8.404 -1.822 0.740 1.00 97.56 87 LEU A CA 1
ATOM 723 C C . LEU A 1 87 ? -8.076 -3.244 0.281 1.00 97.56 87 LEU A C 1
ATOM 725 O O . LEU A 1 87 ? -8.990 -4.023 0.026 1.00 97.56 87 LEU A O 1
ATOM 729 N N . ILE A 1 88 ? -6.796 -3.602 0.188 1.00 96.69 88 ILE A N 1
ATOM 730 C CA . ILE A 1 88 ? -6.403 -4.941 -0.261 1.00 96.69 88 ILE A CA 1
ATOM 731 C C . ILE A 1 88 ? -6.828 -5.997 0.758 1.00 96.69 88 ILE A C 1
ATOM 733 O O . ILE A 1 88 ? -7.523 -6.939 0.387 1.00 96.69 88 ILE A O 1
ATOM 737 N N . PHE A 1 89 ? -6.510 -5.813 2.039 1.00 95.81 89 PHE A N 1
ATOM 738 C CA . PHE A 1 89 ? -6.760 -6.832 3.060 1.00 95.81 89 PHE A CA 1
ATOM 739 C C . PHE A 1 89 ? -8.232 -6.956 3.486 1.00 95.81 89 PHE A C 1
ATOM 741 O O . PHE A 1 89 ? -8.619 -8.011 3.977 1.00 95.81 89 PHE A O 1
ATOM 748 N N . SER A 1 90 ? -9.073 -5.942 3.250 1.00 96.12 90 SER A N 1
ATOM 749 C CA . SER A 1 90 ? -10.528 -6.019 3.498 1.00 96.12 90 SER A CA 1
ATOM 750 C C . SER A 1 90 ? -11.358 -6.481 2.292 1.00 96.12 90 SER A C 1
ATOM 752 O O . SER A 1 90 ? -12.577 -6.609 2.398 1.00 96.12 90 SER A O 1
ATOM 754 N N . SER A 1 91 ? -10.738 -6.726 1.133 1.00 96.38 91 SER A N 1
ATOM 755 C CA . SER A 1 91 ? -11.449 -7.042 -0.113 1.00 96.38 91 SER A CA 1
ATOM 756 C C . SER A 1 91 ? -11.277 -8.492 -0.571 1.00 96.38 91 SER A C 1
ATOM 758 O O . SER A 1 91 ? -10.515 -9.274 -0.002 1.00 96.38 91 SER A O 1
ATOM 760 N N . LYS A 1 92 ? -11.994 -8.860 -1.642 1.00 96.69 92 LYS A N 1
ATOM 761 C CA . LYS A 1 92 ? -11.932 -10.175 -2.307 1.00 96.69 92 LYS A CA 1
ATOM 762 C C . LYS A 1 92 ? -10.845 -10.243 -3.393 1.00 96.69 92 LYS A C 1
ATOM 764 O O . LYS A 1 92 ? -11.057 -10.810 -4.459 1.00 96.69 92 LYS A O 1
ATOM 769 N N . LEU A 1 93 ? -9.707 -9.586 -3.168 1.00 97.12 93 LEU A N 1
ATOM 770 C CA . LEU A 1 93 ? -8.552 -9.623 -4.073 1.00 97.12 93 LEU A CA 1
ATOM 771 C C . LEU A 1 93 ? -7.634 -10.788 -3.687 1.00 97.12 93 LEU A C 1
ATOM 773 O O . LEU A 1 93 ? -6.514 -10.581 -3.229 1.00 97.12 93 LEU A O 1
ATOM 777 N N . ASP A 1 94 ? -8.156 -12.012 -3.743 1.00 96.12 94 ASP A N 1
ATOM 778 C CA . ASP A 1 94 ? -7.517 -13.182 -3.131 1.00 96.12 94 ASP A CA 1
ATOM 779 C C . ASP A 1 94 ? -6.185 -13.546 -3.791 1.00 96.12 94 ASP A C 1
ATOM 781 O O . ASP A 1 94 ? -5.246 -13.919 -3.088 1.00 96.12 94 ASP A O 1
ATOM 785 N N . THR A 1 95 ? -6.042 -13.354 -5.107 1.00 96.69 95 THR A N 1
ATOM 786 C CA . THR A 1 95 ? -4.764 -13.610 -5.787 1.00 96.69 95 THR A CA 1
ATOM 787 C C . THR A 1 95 ? -3.696 -12.601 -5.358 1.00 96.69 95 THR A C 1
ATOM 789 O O . THR A 1 95 ? -2.548 -12.969 -5.115 1.00 96.69 95 THR A O 1
ATOM 792 N N . LEU A 1 96 ? -4.051 -11.316 -5.277 1.00 95.81 96 LEU A N 1
ATOM 793 C CA . LEU A 1 96 ? -3.152 -10.232 -4.893 1.00 95.81 96 LEU A CA 1
ATOM 794 C C . LEU A 1 96 ? -2.798 -10.319 -3.405 1.00 95.81 96 LEU A C 1
ATOM 796 O O . LEU A 1 96 ? -1.625 -10.197 -3.064 1.00 95.81 96 LEU A O 1
ATOM 800 N N . LYS A 1 97 ? -3.775 -10.605 -2.535 1.00 95.06 97 LYS A N 1
ATOM 801 C CA . LYS A 1 97 ? -3.533 -10.914 -1.116 1.00 95.06 97 LYS A CA 1
ATOM 802 C C . LYS A 1 97 ? -2.632 -12.136 -0.961 1.00 95.06 97 LYS A C 1
ATOM 804 O O . LYS A 1 97 ? -1.701 -12.087 -0.177 1.00 95.06 97 LYS A O 1
ATOM 809 N N . GLY A 1 98 ? -2.872 -13.203 -1.726 1.00 94.62 98 GLY A N 1
ATOM 810 C CA . GLY A 1 98 ? -2.046 -14.411 -1.694 1.00 94.62 98 GLY A CA 1
ATOM 811 C C . GLY A 1 98 ? -0.604 -14.164 -2.142 1.00 94.62 98 GLY A C 1
ATOM 812 O O . GLY A 1 98 ? 0.316 -14.782 -1.615 1.00 94.62 98 GLY A O 1
ATOM 813 N N . TYR A 1 99 ? -0.391 -13.227 -3.073 1.00 94.44 99 TYR A N 1
ATOM 814 C CA . TYR A 1 99 ? 0.948 -12.761 -3.436 1.00 94.44 99 TYR A CA 1
ATOM 815 C C . TYR A 1 99 ? 1.611 -11.950 -2.307 1.00 94.44 99 TYR A C 1
ATOM 817 O O . TYR A 1 99 ? 2.803 -12.112 -2.055 1.00 94.44 99 TYR A O 1
ATOM 825 N N . ILE A 1 100 ? 0.851 -11.094 -1.616 1.00 92.62 100 ILE A N 1
ATOM 826 C CA . ILE A 1 100 ? 1.325 -10.287 -0.482 1.00 92.62 100 ILE A CA 1
ATOM 827 C C . ILE A 1 100 ? 1.276 -11.128 0.800 1.00 92.62 100 ILE A C 1
ATOM 829 O O . ILE A 1 100 ? 0.365 -11.007 1.618 1.00 92.62 100 ILE A O 1
ATOM 833 N N . ASN A 1 101 ? 2.266 -11.996 0.979 1.00 85.25 101 ASN A N 1
ATOM 834 C CA . ASN A 1 101 ? 2.299 -12.955 2.084 1.00 85.25 101 ASN A CA 1
ATOM 835 C C . ASN A 1 101 ? 3.384 -12.684 3.142 1.00 85.25 101 ASN A C 1
ATOM 837 O O . ASN A 1 101 ? 3.383 -13.354 4.169 1.00 85.25 101 ASN A O 1
ATOM 841 N N . ASN A 1 102 ? 4.258 -11.687 2.941 1.00 81.19 102 ASN A N 1
ATOM 842 C CA . ASN A 1 102 ? 5.484 -11.504 3.734 1.00 81.19 102 ASN A CA 1
ATOM 843 C C . ASN A 1 102 ? 5.645 -10.075 4.297 1.00 81.19 102 ASN A C 1
ATOM 845 O O . ASN A 1 102 ? 6.746 -9.547 4.398 1.00 81.19 102 ASN A O 1
ATOM 849 N N . PHE A 1 103 ? 4.561 -9.397 4.677 1.00 74.38 103 PHE A N 1
ATOM 850 C CA . PHE A 1 103 ? 4.598 -7.976 5.077 1.00 74.38 103 PHE A CA 1
ATOM 851 C C . PHE A 1 103 ? 5.446 -7.634 6.323 1.00 74.38 103 PHE A C 1
ATOM 853 O O . PHE A 1 103 ? 5.783 -6.462 6.520 1.00 74.38 103 PHE A O 1
ATOM 860 N N . LEU A 1 104 ? 5.818 -8.623 7.143 1.00 70.44 104 LEU A N 1
ATOM 861 C CA . LEU A 1 104 ? 6.721 -8.459 8.292 1.00 70.44 104 LEU A CA 1
ATOM 862 C C . LEU A 1 104 ? 8.150 -8.947 8.031 1.00 70.44 104 LEU A C 1
ATOM 864 O O . LEU A 1 104 ? 8.985 -8.809 8.921 1.00 70.44 104 LEU A O 1
ATOM 868 N N . ASP A 1 105 ? 8.442 -9.491 6.848 1.00 75.31 105 ASP A N 1
ATOM 869 C CA . ASP A 1 105 ? 9.801 -9.914 6.528 1.00 75.31 105 ASP A CA 1
ATOM 870 C C . ASP A 1 105 ? 10.709 -8.682 6.349 1.00 75.31 105 ASP A C 1
ATOM 872 O O . ASP A 1 105 ? 10.327 -7.643 5.784 1.00 75.31 105 ASP A O 1
ATOM 876 N N . GLU A 1 106 ? 11.919 -8.797 6.888 1.00 66.25 106 GLU A N 1
ATOM 877 C CA . GLU A 1 106 ? 13.000 -7.825 6.725 1.00 66.25 106 GLU A CA 1
ATOM 878 C C . GLU A 1 106 ? 13.789 -8.102 5.439 1.00 66.25 106 GLU A C 1
ATOM 880 O O . GLU A 1 106 ? 14.441 -7.210 4.888 1.00 66.25 106 GLU A O 1
ATOM 885 N N . LYS A 1 107 ? 13.717 -9.334 4.916 1.00 70.12 107 LYS A N 1
ATOM 886 C CA . LYS A 1 107 ? 14.339 -9.688 3.646 1.00 70.12 107 LYS A CA 1
ATOM 887 C C . LYS A 1 107 ? 13.520 -9.124 2.505 1.00 70.12 107 LYS A C 1
ATOM 889 O O . LYS A 1 107 ? 12.439 -9.594 2.184 1.00 70.12 107 LYS A O 1
ATOM 894 N N . PHE A 1 108 ? 14.099 -8.128 1.856 1.00 69.50 108 PHE A N 1
ATOM 895 C CA . PHE A 1 108 ? 13.515 -7.533 0.672 1.00 69.50 108 PHE A CA 1
ATOM 896 C C . PHE A 1 108 ? 13.555 -8.510 -0.504 1.00 69.50 108 PHE A C 1
ATOM 898 O O . PHE A 1 108 ? 14.634 -8.793 -1.048 1.00 69.50 108 PHE A O 1
ATOM 905 N N . GLU A 1 109 ? 12.396 -8.997 -0.940 1.00 71.56 109 GLU A N 1
ATOM 906 C CA . GLU A 1 109 ? 12.340 -9.784 -2.155 1.00 71.56 109 GLU A CA 1
ATOM 907 C C . GLU A 1 109 ? 12.613 -8.930 -3.395 1.00 71.56 109 GLU A C 1
ATOM 909 O O . GLU A 1 109 ? 12.120 -7.820 -3.595 1.00 71.56 109 GLU A O 1
ATOM 914 N N . LYS A 1 110 ? 13.397 -9.508 -4.301 1.00 84.62 110 LYS A N 1
ATOM 915 C CA . LYS A 1 110 ? 13.731 -8.930 -5.605 1.00 84.62 110 LYS A CA 1
ATOM 916 C C . LYS A 1 110 ? 12.620 -9.140 -6.632 1.00 84.62 110 LYS A C 1
ATOM 918 O O . LYS A 1 110 ? 12.891 -9.112 -7.827 1.00 84.62 110 LYS A O 1
ATOM 923 N N . THR A 1 111 ? 11.392 -9.392 -6.182 1.00 90.19 111 THR A N 1
ATOM 924 C CA . THR A 1 111 ? 10.249 -9.672 -7.048 1.00 90.19 111 THR A CA 1
ATOM 925 C C . THR A 1 111 ? 9.090 -8.730 -6.758 1.00 90.19 111 THR A C 1
ATOM 927 O O . THR A 1 111 ? 8.904 -8.261 -5.637 1.00 90.19 111 THR A O 1
ATOM 930 N N . GLY A 1 112 ? 8.308 -8.424 -7.789 1.00 92.81 112 GLY A N 1
ATOM 931 C CA . GLY A 1 112 ? 7.169 -7.518 -7.687 1.00 92.81 112 GLY A CA 1
ATOM 932 C C . GLY A 1 112 ? 6.162 -7.763 -8.795 1.00 92.81 112 GLY A C 1
ATOM 933 O O . GLY A 1 112 ? 6.542 -8.05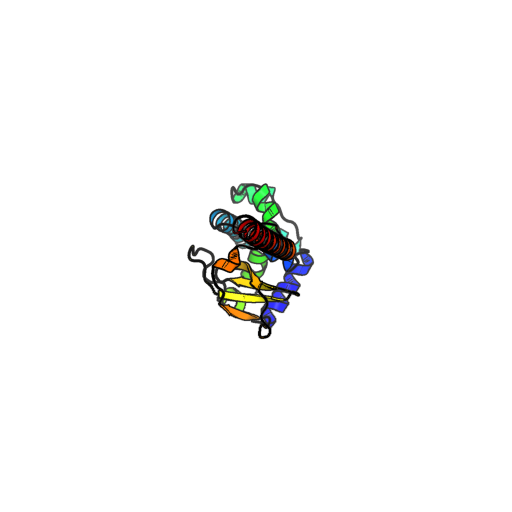7 -9.928 1.00 92.81 112 GLY A O 1
ATOM 934 N N . VAL A 1 113 ? 4.880 -7.610 -8.488 1.00 95.81 113 VAL A N 1
ATOM 935 C CA . VAL A 1 113 ? 3.809 -7.617 -9.488 1.00 95.81 113 VAL A CA 1
ATOM 936 C C . VAL A 1 113 ? 3.651 -6.214 -10.055 1.00 95.81 113 VAL A C 1
ATOM 938 O O . VAL A 1 113 ? 3.430 -5.258 -9.313 1.00 95.81 113 VAL A O 1
ATOM 941 N N . LEU A 1 114 ? 3.733 -6.080 -11.376 1.00 95.88 114 LEU A N 1
ATOM 942 C CA . LEU A 1 114 ? 3.573 -4.804 -12.063 1.00 95.88 114 LEU A CA 1
ATOM 943 C C . LEU A 1 114 ? 2.125 -4.311 -11.995 1.00 95.88 114 LEU A C 1
ATOM 945 O O . LEU A 1 114 ? 1.235 -4.901 -12.598 1.00 95.88 114 LEU A O 1
ATOM 949 N N . ILE A 1 115 ? 1.880 -3.201 -11.304 1.00 96.50 115 ILE A N 1
ATOM 950 C CA . ILE A 1 115 ? 0.539 -2.624 -11.149 1.00 96.50 115 ILE A CA 1
ATOM 951 C C . ILE A 1 115 ? 0.293 -1.440 -12.081 1.00 96.50 115 ILE A C 1
ATOM 953 O O . ILE A 1 115 ? -0.850 -1.179 -12.453 1.00 96.50 115 ILE A O 1
ATOM 957 N N . ALA A 1 116 ? 1.331 -0.715 -12.499 1.00 94.69 116 ALA A N 1
ATOM 958 C CA . ALA A 1 116 ? 1.185 0.414 -13.412 1.00 94.69 116 ALA A CA 1
ATOM 959 C C . ALA A 1 116 ? 2.395 0.580 -14.327 1.00 94.69 116 ALA A C 1
ATOM 961 O O . ALA A 1 116 ? 3.513 0.246 -13.954 1.00 94.69 116 ALA A O 1
ATOM 962 N N . MET A 1 117 ? 2.157 1.165 -15.499 1.00 93.31 117 MET A N 1
ATOM 963 C CA . MET A 1 117 ? 3.194 1.528 -16.458 1.00 93.31 117 MET A CA 1
ATOM 964 C C . MET A 1 117 ? 3.179 3.031 -16.700 1.00 93.31 117 MET A C 1
ATOM 966 O O . MET A 1 117 ? 2.115 3.630 -16.865 1.00 93.31 117 MET A O 1
ATOM 970 N N . LYS A 1 118 ? 4.368 3.627 -16.718 1.00 89.69 118 LYS A N 1
ATOM 971 C CA . LYS A 1 118 ? 4.624 5.015 -17.108 1.00 89.69 118 LYS A CA 1
ATOM 972 C C . LYS A 1 118 ? 5.552 5.036 -18.317 1.00 89.69 118 LYS A C 1
ATOM 974 O O . LYS A 1 118 ? 5.898 3.991 -18.877 1.00 89.69 118 LYS A O 1
ATOM 979 N N . GLU A 1 119 ? 5.914 6.235 -18.754 1.00 86.00 119 GLU A N 1
ATOM 980 C CA . GLU A 1 119 ? 6.765 6.427 -19.926 1.00 86.00 119 GLU A CA 1
ATOM 981 C C . GLU A 1 119 ? 8.107 5.702 -19.765 1.00 86.00 119 GLU A C 1
ATOM 983 O O . GLU A 1 119 ? 8.429 4.860 -20.600 1.00 86.00 119 GLU A O 1
ATOM 988 N N . ASN A 1 120 ? 8.787 5.916 -18.629 1.00 83.81 120 ASN A N 1
ATOM 989 C CA . ASN A 1 120 ? 10.157 5.441 -18.381 1.00 83.81 120 ASN A CA 1
ATOM 990 C C . ASN A 1 120 ? 10.280 4.358 -17.292 1.00 83.81 120 ASN A C 1
ATOM 992 O O . ASN A 1 120 ? 11.333 3.737 -17.142 1.00 83.81 120 ASN A O 1
ATOM 996 N N . TYR A 1 121 ? 9.222 4.103 -16.520 1.00 88.94 121 TYR A N 1
ATOM 997 C CA . TYR A 1 121 ? 9.256 3.150 -15.409 1.00 88.94 121 TYR A CA 1
ATOM 998 C C . TYR A 1 121 ? 7.934 2.400 -15.235 1.00 88.94 121 TYR A C 1
ATOM 1000 O O . TYR A 1 121 ? 6.867 2.863 -15.641 1.00 88.94 121 TYR A O 1
ATOM 1008 N N . GLY A 1 122 ? 8.019 1.226 -14.619 1.00 91.12 122 GLY A N 1
ATOM 1009 C CA . GLY A 1 122 ? 6.892 0.473 -14.088 1.00 91.12 122 GLY A CA 1
ATOM 1010 C C . GLY A 1 122 ? 6.769 0.674 -12.580 1.00 91.12 122 GLY A C 1
ATOM 1011 O O . GLY A 1 122 ? 7.764 0.919 -11.900 1.00 91.12 122 GLY A O 1
ATOM 1012 N N . ILE A 1 123 ? 5.553 0.569 -12.056 1.00 92.88 123 ILE A N 1
ATOM 1013 C CA . ILE A 1 123 ? 5.280 0.542 -10.617 1.00 92.88 123 ILE A CA 1
ATOM 1014 C C . ILE A 1 123 ? 4.915 -0.883 -10.251 1.00 92.88 123 ILE A C 1
ATOM 1016 O O . ILE A 1 123 ? 3.944 -1.415 -10.791 1.00 92.88 123 ILE A O 1
ATOM 1020 N N . VAL A 1 124 ? 5.665 -1.478 -9.333 1.00 93.94 124 VAL A N 1
ATOM 1021 C CA . VAL A 1 124 ? 5.401 -2.817 -8.802 1.00 93.94 124 VAL A CA 1
ATOM 1022 C C . VAL A 1 124 ? 4.918 -2.750 -7.360 1.00 93.94 124 VAL A C 1
ATOM 1024 O O . VAL A 1 124 ? 5.250 -1.806 -6.645 1.00 93.94 124 VAL A O 1
ATOM 1027 N N . VAL A 1 125 ? 4.161 -3.762 -6.941 1.00 93.94 125 VAL A N 1
ATOM 1028 C CA . VAL A 1 125 ? 3.923 -4.093 -5.530 1.00 93.94 125 VAL A CA 1
ATOM 1029 C C . VAL A 1 125 ? 4.688 -5.370 -5.187 1.00 93.94 125 VAL A C 1
ATOM 1031 O O . VAL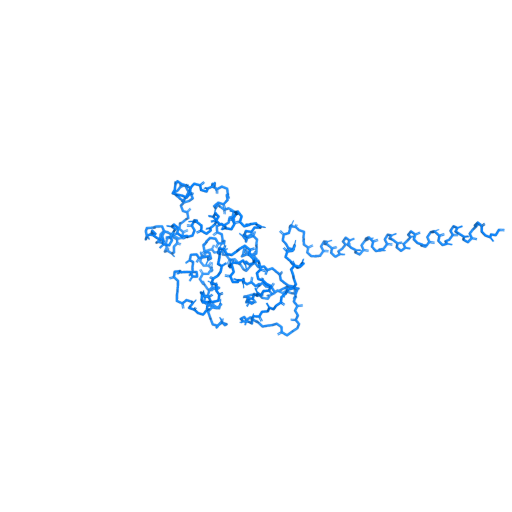 A 1 125 ? 4.646 -6.319 -5.970 1.00 93.94 125 VAL A O 1
ATOM 1034 N N . THR A 1 126 ? 5.410 -5.394 -4.068 1.00 92.56 126 THR A N 1
ATOM 1035 C CA . THR A 1 126 ? 6.170 -6.573 -3.608 1.00 92.56 126 THR A CA 1
ATOM 1036 C C . THR A 1 126 ? 5.368 -7.450 -2.650 1.00 92.56 126 THR A C 1
ATOM 1038 O O . THR A 1 126 ? 4.279 -7.069 -2.206 1.00 92.56 126 THR A O 1
ATOM 1041 N N . LYS A 1 127 ? 5.913 -8.621 -2.299 1.00 92.31 127 LYS A N 1
ATOM 1042 C CA . LYS A 1 127 ? 5.300 -9.538 -1.324 1.00 92.31 127 LYS A CA 1
ATOM 1043 C C . LYS A 1 127 ? 5.216 -8.958 0.088 1.00 92.31 127 LYS A C 1
ATOM 1045 O O . LYS A 1 127 ? 4.327 -9.320 0.855 1.00 92.31 127 LYS A O 1
ATOM 1050 N N . GLU A 1 128 ? 6.103 -8.023 0.417 1.00 89.88 128 GLU A N 1
ATOM 1051 C CA . GLU A 1 128 ? 6.120 -7.274 1.678 1.00 89.88 128 GLU A CA 1
ATOM 1052 C C . GLU A 1 128 ? 5.238 -6.016 1.620 1.00 89.88 128 GLU A C 1
ATOM 1054 O O . GLU A 1 128 ? 5.291 -5.169 2.514 1.00 89.88 128 GLU A O 1
ATOM 1059 N N . PHE A 1 129 ? 4.431 -5.889 0.559 1.00 92.50 129 PHE A N 1
ATOM 1060 C CA . PHE A 1 129 ? 3.516 -4.781 0.305 1.00 92.50 129 PHE A CA 1
ATOM 1061 C C . PHE A 1 129 ? 4.187 -3.429 0.041 1.00 92.50 129 PHE A C 1
ATOM 1063 O O . PHE A 1 129 ? 3.632 -2.381 0.368 1.00 92.50 129 PHE A O 1
ATOM 1070 N N . LEU A 1 130 ? 5.380 -3.405 -0.549 1.00 90.94 130 LEU A N 1
ATOM 1071 C CA . LEU A 1 130 ? 6.026 -2.146 -0.908 1.00 90.94 130 LEU A CA 1
ATOM 1072 C C . LEU A 1 130 ? 5.729 -1.776 -2.353 1.00 90.94 130 LEU A C 1
ATOM 1074 O O . LEU A 1 130 ? 5.804 -2.611 -3.251 1.00 90.94 130 LEU A O 1
ATOM 1078 N N . PHE A 1 131 ? 5.422 -0.500 -2.579 1.00 91.25 131 PHE A N 1
ATOM 1079 C CA . PHE A 1 131 ? 5.301 0.051 -3.924 1.00 91.25 131 PHE A CA 1
ATOM 1080 C C . PHE A 1 131 ? 6.634 0.643 -4.361 1.00 91.25 131 PHE A C 1
ATOM 1082 O O . PHE A 1 131 ? 7.192 1.489 -3.656 1.00 91.25 131 PHE A O 1
ATOM 1089 N N . LEU A 1 132 ? 7.128 0.211 -5.521 1.00 88.50 132 LEU A N 1
ATOM 1090 C CA . LEU A 1 132 ? 8.463 0.548 -6.016 1.00 88.50 132 LEU A CA 1
ATOM 1091 C C . LEU A 1 132 ? 8.428 0.886 -7.500 1.00 88.50 132 LEU A C 1
ATOM 1093 O O . LEU A 1 132 ? 7.626 0.339 -8.256 1.00 88.50 132 LEU A O 1
ATOM 1097 N N . SER A 1 133 ? 9.335 1.760 -7.923 1.00 88.31 133 SER A N 1
ATOM 1098 C CA . SER A 1 133 ? 9.584 2.033 -9.335 1.00 88.31 133 SER A CA 1
ATOM 1099 C C . SER A 1 133 ? 10.680 1.116 -9.868 1.00 88.31 133 SER A C 1
ATOM 1101 O O . SER A 1 133 ? 11.747 1.021 -9.261 1.00 88.31 133 SER A O 1
ATOM 1103 N N . ILE A 1 134 ? 10.462 0.517 -11.034 1.00 88.06 134 ILE A N 1
ATOM 1104 C CA . ILE A 1 134 ? 11.478 -0.247 -11.767 1.00 88.06 134 ILE A CA 1
ATOM 1105 C C . ILE A 1 134 ? 11.634 0.300 -13.192 1.00 88.06 134 ILE A C 1
ATOM 1107 O O . ILE A 1 134 ? 10.644 0.759 -13.765 1.00 88.06 134 ILE A O 1
ATOM 1111 N N . PRO A 1 135 ? 12.833 0.256 -13.802 1.00 87.19 135 PRO A N 1
ATOM 1112 C CA . PRO A 1 135 ? 13.010 0.681 -15.189 1.00 87.19 135 PRO A CA 1
ATOM 1113 C C . PRO A 1 135 ? 12.100 -0.104 -16.132 1.00 87.19 135 PRO A C 1
ATOM 1115 O O . PRO A 1 135 ? 12.001 -1.330 -16.033 1.00 87.19 135 PRO A O 1
ATOM 1118 N N . LYS A 1 136 ? 11.446 0.600 -17.057 1.00 86.94 136 LYS A N 1
ATOM 1119 C CA . LYS A 1 136 ? 10.578 -0.029 -18.052 1.00 86.94 136 LYS A CA 1
ATOM 1120 C C . LYS A 1 136 ? 11.394 -0.901 -19.005 1.00 86.94 136 LYS A C 1
ATOM 1122 O O . LYS A 1 136 ? 12.449 -0.494 -19.482 1.00 86.94 136 LYS A O 1
ATOM 1127 N N . LYS A 1 137 ? 10.863 -2.083 -19.326 1.00 88.75 137 LYS A N 1
ATOM 1128 C CA . LYS A 1 137 ? 11.357 -2.948 -20.407 1.00 88.75 137 LYS A CA 1
ATOM 1129 C C . LYS A 1 137 ? 10.234 -3.197 -21.424 1.00 88.75 137 LYS A C 1
ATOM 1131 O O . LYS A 1 137 ? 9.074 -3.235 -21.011 1.00 88.75 137 LYS A O 1
ATOM 1136 N N . PRO A 1 138 ? 10.545 -3.393 -22.720 1.00 85.69 138 PRO A N 1
ATOM 1137 C CA . PRO A 1 138 ? 9.532 -3.552 -23.770 1.00 85.69 138 PRO A CA 1
ATOM 1138 C C . PRO A 1 138 ? 8.529 -4.692 -23.536 1.00 85.69 138 PRO A C 1
ATOM 1140 O O . PRO A 1 138 ? 7.371 -4.567 -23.910 1.00 85.69 138 PRO A O 1
ATOM 1143 N N . SER A 1 139 ? 8.949 -5.779 -22.885 1.00 88.88 139 SER A N 1
ATOM 1144 C CA . SER A 1 139 ? 8.125 -6.972 -22.641 1.00 88.88 139 SER A CA 1
ATOM 1145 C C . SER A 1 139 ? 7.266 -6.917 -21.371 1.00 88.88 139 SER A C 1
ATOM 1147 O O . SER A 1 139 ? 6.650 -7.917 -21.010 1.00 88.88 139 SER A O 1
ATOM 1149 N N . MET A 1 140 ? 7.244 -5.786 -20.659 1.00 93.44 140 MET A N 1
ATOM 1150 C CA . MET A 1 140 ? 6.512 -5.668 -19.399 1.00 93.44 140 MET A CA 1
ATOM 1151 C C . MET A 1 140 ? 5.004 -5.513 -19.610 1.00 93.44 140 MET A C 1
ATOM 1153 O O . MET A 1 140 ? 4.562 -4.623 -20.336 1.00 93.44 140 MET A O 1
ATOM 1157 N N . ALA A 1 141 ? 4.218 -6.303 -18.878 1.00 95.25 141 ALA A N 1
ATOM 1158 C CA . ALA A 1 141 ? 2.760 -6.211 -18.858 1.00 95.25 141 ALA A CA 1
ATOM 1159 C C . ALA A 1 141 ? 2.207 -6.059 -17.430 1.00 95.25 141 ALA A C 1
ATOM 1161 O O . ALA A 1 141 ? 2.737 -6.620 -16.472 1.00 95.25 141 ALA A O 1
ATOM 1162 N N . ILE A 1 142 ? 1.107 -5.315 -17.272 1.00 96.69 142 ILE A N 1
ATOM 1163 C CA . ILE A 1 142 ? 0.428 -5.186 -15.972 1.00 96.69 142 ILE A CA 1
ATOM 1164 C C . ILE A 1 142 ? -0.035 -6.573 -15.500 1.00 96.69 142 ILE A C 1
ATOM 1166 O O . ILE A 1 142 ? -0.593 -7.355 -16.266 1.00 96.69 142 ILE A O 1
ATOM 1170 N N . GLY A 1 143 ? 0.181 -6.873 -14.222 1.00 95.88 143 GLY A N 1
ATOM 1171 C CA . GLY A 1 143 ? -0.112 -8.162 -13.602 1.00 95.88 143 GLY A CA 1
ATOM 1172 C C . GLY A 1 143 ? 0.977 -9.213 -13.757 1.00 95.88 143 GLY A C 1
ATOM 1173 O O . GLY A 1 143 ? 0.841 -10.284 -13.172 1.00 95.88 143 GLY A O 1
ATOM 1174 N N . GLN A 1 144 ? 2.050 -8.913 -14.487 1.00 95.25 144 GLN A N 1
ATOM 1175 C CA . GLN A 1 144 ? 3.229 -9.763 -14.565 1.00 95.25 144 GLN A CA 1
ATOM 1176 C C . GLN A 1 144 ? 4.066 -9.646 -13.286 1.00 95.25 144 GLN A C 1
ATOM 1178 O O . GLN A 1 144 ? 4.317 -8.539 -12.801 1.00 95.25 144 GLN A O 1
ATOM 1183 N N . THR A 1 145 ? 4.543 -10.781 -12.777 1.00 94.94 145 THR A N 1
ATOM 1184 C CA . THR A 1 145 ? 5.591 -10.819 -11.752 1.00 94.94 145 THR A CA 1
ATOM 1185 C C . THR A 1 145 ? 6.949 -10.622 -12.412 1.00 94.94 145 THR A C 1
ATOM 1187 O O . THR A 1 145 ? 7.281 -11.295 -13.387 1.00 94.94 145 THR A O 1
ATOM 1190 N N . LEU A 1 146 ? 7.733 -9.690 -11.886 1.00 92.50 146 LEU A N 1
ATOM 1191 C CA . LEU A 1 146 ? 9.019 -9.280 -12.433 1.00 92.50 146 LEU A CA 1
ATOM 1192 C C . LEU A 1 146 ? 10.098 -9.416 -11.368 1.00 92.50 146 LEU A C 1
ATOM 1194 O O . LEU A 1 146 ? 9.885 -9.010 -10.227 1.00 92.50 146 LEU A O 1
ATOM 1198 N N . GLU A 1 147 ? 11.263 -9.924 -11.762 1.00 90.81 147 GLU A N 1
ATOM 1199 C CA . GLU A 1 147 ? 12.471 -9.875 -10.943 1.00 90.81 147 GLU A CA 1
ATOM 1200 C C . GLU A 1 147 ? 13.281 -8.606 -11.257 1.00 90.81 147 GLU A C 1
ATOM 1202 O O . GLU A 1 147 ? 13.444 -8.211 -12.420 1.00 90.81 147 GLU A O 1
ATOM 1207 N N . PHE A 1 148 ? 13.804 -7.951 -10.223 1.00 83.56 148 PHE A N 1
ATOM 1208 C CA . PHE A 1 148 ? 14.610 -6.741 -10.337 1.00 83.56 148 PHE A CA 1
ATOM 1209 C C . PHE A 1 148 ? 15.790 -6.744 -9.362 1.00 83.56 148 PHE A C 1
ATOM 1211 O O . PHE A 1 148 ? 15.737 -7.264 -8.252 1.00 83.56 148 PHE A O 1
ATOM 1218 N N . LYS A 1 149 ? 16.899 -6.118 -9.767 1.00 75.06 149 LYS A N 1
ATOM 1219 C CA . LYS A 1 149 ? 18.086 -5.996 -8.908 1.00 75.06 149 LYS A CA 1
ATOM 1220 C C . LYS A 1 149 ? 17.822 -5.002 -7.767 1.00 75.06 149 LYS A C 1
ATOM 1222 O O . LYS A 1 149 ? 17.190 -3.969 -7.977 1.00 75.06 149 LYS A O 1
ATOM 1227 N N . SER A 1 150 ? 18.386 -5.270 -6.587 1.00 56.91 150 SER A N 1
ATOM 1228 C CA . SER A 1 150 ? 18.227 -4.445 -5.371 1.00 56.91 150 SER A CA 1
ATOM 1229 C C . SER A 1 150 ? 18.684 -2.988 -5.533 1.00 56.91 150 SER A C 1
ATOM 1231 O O . SER A 1 150 ? 18.223 -2.111 -4.811 1.00 56.91 150 SER A O 1
ATOM 1233 N N . PHE A 1 151 ? 19.561 -2.700 -6.498 1.00 47.38 151 PHE A N 1
ATOM 1234 C CA . PHE A 1 151 ? 20.105 -1.358 -6.725 1.00 47.38 151 PHE A CA 1
ATOM 1235 C C . PHE A 1 151 ? 19.062 -0.338 -7.232 1.00 47.38 151 PHE A C 1
ATOM 1237 O O . PHE A 1 151 ? 19.207 0.866 -7.014 1.00 47.38 151 PHE A O 1
ATOM 1244 N N . TYR A 1 152 ? 17.966 -0.804 -7.846 1.00 49.47 152 TYR A N 1
ATOM 1245 C CA . TYR A 1 152 ? 16.912 0.063 -8.395 1.00 49.47 152 TYR A CA 1
ATOM 1246 C C . TYR A 1 152 ? 15.941 0.617 -7.335 1.00 49.47 152 TYR A C 1
ATOM 1248 O O . TYR A 1 152 ? 15.086 1.440 -7.649 1.00 49.47 152 TYR A O 1
ATOM 1256 N N . LEU A 1 153 ? 16.119 0.240 -6.064 1.00 50.12 153 LEU A N 1
ATOM 1257 C CA . LEU A 1 153 ? 15.296 0.679 -4.928 1.00 50.12 153 LEU A CA 1
ATOM 1258 C C . LEU A 1 153 ? 15.600 2.115 -4.458 1.00 50.12 153 LEU A C 1
ATOM 1260 O O . LEU A 1 153 ? 14.960 2.627 -3.542 1.00 50.12 153 LEU A O 1
ATOM 1264 N N . SER A 1 154 ? 16.575 2.788 -5.079 1.00 40.91 154 SER A N 1
ATOM 1265 C CA . SER A 1 154 ? 17.058 4.114 -4.675 1.00 40.91 154 SER A CA 1
ATOM 1266 C C . SER A 1 154 ? 16.289 5.302 -5.279 1.00 40.91 154 SER A C 1
ATOM 1268 O O . SER A 1 154 ? 16.477 6.438 -4.833 1.00 40.91 154 SER A O 1
ATOM 1270 N N . ILE A 1 155 ? 15.379 5.088 -6.236 1.00 41.38 155 ILE A N 1
ATOM 1271 C CA . ILE A 1 155 ? 14.793 6.180 -7.038 1.00 41.38 155 ILE A CA 1
ATOM 1272 C C . ILE A 1 155 ? 13.391 6.578 -6.552 1.00 41.38 155 ILE A C 1
ATOM 1274 O O . ILE A 1 155 ? 12.441 6.668 -7.313 1.00 41.38 155 ILE A O 1
ATOM 1278 N N . ILE A 1 156 ? 13.274 6.886 -5.257 1.00 42.59 156 ILE A N 1
ATOM 1279 C CA . ILE A 1 156 ? 12.315 7.890 -4.747 1.00 42.59 156 ILE A CA 1
ATOM 1280 C C . ILE A 1 156 ? 12.988 8.708 -3.627 1.00 42.59 156 ILE A C 1
ATOM 1282 O O . ILE A 1 156 ? 12.407 9.004 -2.581 1.00 42.59 156 ILE A O 1
ATOM 1286 N N . LYS A 1 157 ? 14.252 9.107 -3.832 1.00 44.59 157 LYS A N 1
ATOM 1287 C CA . LYS A 1 157 ? 14.921 10.125 -2.997 1.00 44.59 157 LYS A CA 1
ATOM 1288 C C . LYS A 1 157 ? 14.530 11.569 -3.357 1.00 44.59 157 LYS A C 1
ATOM 1290 O O . LYS A 1 157 ? 15.124 12.503 -2.839 1.00 44.59 157 LYS A O 1
ATOM 1295 N N . GLY A 1 158 ? 13.496 11.778 -4.176 1.00 40.22 158 GLY A N 1
ATOM 1296 C CA . GLY A 1 158 ? 13.009 13.122 -4.517 1.00 40.22 158 GLY A CA 1
ATOM 1297 C C . GLY A 1 158 ? 13.805 13.824 -5.618 1.00 40.22 158 GLY A C 1
ATOM 1298 O O . GLY A 1 158 ? 13.610 15.013 -5.835 1.00 40.22 158 GLY A O 1
ATOM 1299 N N . VAL A 1 159 ? 14.657 13.095 -6.339 1.00 42.12 159 VAL A N 1
ATOM 1300 C CA . VAL A 1 159 ? 15.324 13.595 -7.542 1.00 42.12 159 VAL A CA 1
ATOM 1301 C C . VAL A 1 159 ? 14.731 12.852 -8.731 1.00 42.12 159 VAL A C 1
ATOM 1303 O O . VAL A 1 159 ? 14.791 11.624 -8.784 1.00 42.12 159 VAL A O 1
ATOM 1306 N N . SER A 1 160 ? 14.096 13.598 -9.640 1.00 43.47 160 SER A N 1
ATOM 1307 C CA . SER A 1 160 ? 13.587 13.062 -10.906 1.00 43.47 160 SER A CA 1
ATOM 1308 C C . SER A 1 160 ? 14.710 12.328 -11.639 1.00 43.47 160 SER A C 1
ATOM 1310 O O . SER A 1 160 ? 15.844 12.808 -11.663 1.00 43.47 160 SER A O 1
ATOM 1312 N N . HIS A 1 161 ? 14.395 11.188 -12.254 1.00 46.62 161 HIS A N 1
ATOM 1313 C CA . HIS A 1 161 ? 15.333 10.441 -13.093 1.00 46.62 161 HIS A CA 1
ATOM 1314 C C . HIS A 1 161 ? 15.973 11.345 -14.164 1.00 46.62 161 HIS A C 1
ATOM 1316 O O . HIS A 1 161 ? 17.169 11.239 -14.415 1.00 46.62 161 HIS A O 1
ATOM 1322 N N . ASP A 1 162 ? 15.222 12.322 -14.686 1.00 46.06 162 ASP A N 1
ATOM 1323 C CA . ASP A 1 162 ? 15.733 13.324 -15.629 1.00 46.06 162 ASP A CA 1
ATOM 1324 C C . ASP A 1 162 ? 16.821 14.213 -15.026 1.00 46.06 162 ASP A C 1
ATOM 1326 O O . ASP A 1 162 ? 17.757 14.595 -15.718 1.00 46.06 162 ASP A O 1
ATOM 1330 N N . ILE A 1 163 ? 16.726 14.547 -13.738 1.00 54.31 163 ILE A N 1
ATOM 1331 C CA . ILE A 1 163 ? 17.736 15.362 -13.054 1.00 54.31 163 ILE A CA 1
ATOM 1332 C C . ILE A 1 163 ? 18.995 14.528 -12.823 1.00 54.31 163 ILE A C 1
ATOM 1334 O O . ILE A 1 163 ? 20.088 15.014 -13.087 1.00 54.31 163 ILE A O 1
ATOM 1338 N N . VAL A 1 164 ? 18.862 13.267 -12.393 1.00 54.16 164 VAL A N 1
ATOM 1339 C CA . VAL A 1 164 ? 20.022 12.376 -12.201 1.00 54.16 164 VAL A CA 1
ATOM 1340 C C . VAL A 1 164 ? 20.742 12.129 -13.528 1.00 54.16 164 VAL A C 1
ATOM 1342 O O . VAL A 1 164 ? 21.962 12.252 -13.583 1.00 54.16 164 VAL A O 1
ATOM 1345 N N . ILE A 1 165 ? 19.999 11.854 -14.606 1.00 55.28 165 ILE A N 1
ATOM 1346 C CA . ILE A 1 165 ? 20.570 11.707 -15.951 1.00 55.28 165 ILE A CA 1
ATOM 1347 C C . ILE A 1 165 ? 21.261 12.997 -16.392 1.00 55.28 165 ILE A C 1
ATOM 1349 O O . ILE A 1 165 ? 22.408 12.941 -16.828 1.00 55.28 165 ILE A O 1
ATOM 1353 N N . LYS A 1 166 ? 20.614 14.161 -16.245 1.00 60.91 166 LYS A N 1
ATOM 1354 C CA . LYS A 1 166 ? 21.227 15.451 -16.602 1.00 60.91 166 LYS A CA 1
ATOM 1355 C C . LYS A 1 166 ? 22.516 15.703 -15.819 1.00 60.91 166 LYS A C 1
ATOM 1357 O O . LYS A 1 166 ? 23.500 16.126 -16.413 1.00 60.91 166 LYS A O 1
ATOM 1362 N N . VAL A 1 167 ? 22.543 15.395 -14.522 1.00 65.31 167 VAL A N 1
ATOM 1363 C CA . VAL A 1 167 ? 23.746 15.526 -13.683 1.00 65.31 167 VAL A CA 1
ATOM 1364 C C . VAL A 1 167 ? 24.858 14.583 -14.151 1.00 65.31 167 VAL A C 1
ATOM 1366 O O . VAL A 1 167 ? 25.996 15.021 -14.287 1.00 65.31 167 VAL A O 1
ATOM 1369 N N . LEU A 1 168 ? 24.549 13.320 -14.455 1.00 64.38 168 LEU A N 1
ATOM 1370 C CA . LEU A 1 168 ? 25.542 12.366 -14.964 1.00 64.38 168 LEU A CA 1
ATOM 1371 C C . LEU A 1 168 ? 26.110 12.785 -16.326 1.00 64.38 168 LEU A C 1
ATOM 1373 O O . LEU A 1 168 ? 27.318 12.690 -16.531 1.00 64.38 168 LEU A O 1
ATOM 1377 N N . ILE A 1 169 ? 25.268 13.300 -17.227 1.00 68.88 169 ILE A N 1
ATOM 1378 C CA . ILE A 1 169 ? 25.706 13.840 -18.522 1.00 68.88 169 ILE A CA 1
ATOM 1379 C C . ILE A 1 169 ? 26.638 15.042 -18.316 1.00 68.88 169 ILE A C 1
ATOM 1381 O O . ILE A 1 169 ? 27.691 15.106 -18.945 1.00 68.88 169 ILE A O 1
ATOM 1385 N N . ILE A 1 170 ? 26.304 15.964 -17.406 1.00 71.12 170 ILE A N 1
ATOM 1386 C CA . ILE A 1 170 ? 27.153 17.126 -17.091 1.00 71.12 170 ILE A CA 1
ATOM 1387 C C . ILE A 1 170 ? 28.516 16.682 -16.542 1.00 71.12 170 ILE A C 1
ATOM 1389 O O . ILE A 1 170 ? 29.544 17.189 -16.986 1.00 71.12 170 ILE A O 1
ATOM 1393 N N . ILE A 1 171 ? 28.546 15.712 -15.621 1.00 69.19 171 ILE A N 1
ATOM 1394 C CA . ILE A 1 171 ? 29.799 15.163 -15.075 1.00 69.19 171 ILE A CA 1
ATOM 1395 C C . ILE A 1 171 ? 30.645 14.528 -16.189 1.00 69.19 171 ILE A C 1
ATOM 1397 O O . ILE A 1 171 ? 31.853 14.763 -16.249 1.00 69.19 171 ILE A O 1
ATOM 1401 N N . ALA A 1 172 ? 30.023 13.772 -17.098 1.00 70.31 172 ALA A N 1
ATOM 1402 C CA . ALA A 1 172 ? 30.719 13.153 -18.223 1.00 70.31 172 ALA A CA 1
ATOM 1403 C C . ALA A 1 172 ? 31.337 14.205 -19.162 1.00 70.31 172 ALA A C 1
ATOM 1405 O O . ALA A 1 172 ? 32.523 14.112 -19.482 1.00 70.31 172 ALA A O 1
ATOM 1406 N N . ILE A 1 173 ? 30.581 15.250 -19.522 1.00 77.25 173 ILE A N 1
ATOM 1407 C CA . ILE A 1 173 ? 31.074 16.357 -20.358 1.00 77.25 173 ILE A CA 1
ATOM 1408 C C . ILE A 1 173 ? 32.258 17.062 -19.684 1.00 77.25 173 ILE A C 1
ATOM 1410 O O . ILE A 1 173 ? 33.291 17.254 -20.323 1.00 77.25 173 ILE A O 1
ATOM 1414 N N . LEU A 1 174 ? 32.149 17.380 -18.388 1.00 72.44 174 LEU A N 1
ATOM 1415 C CA . LEU A 1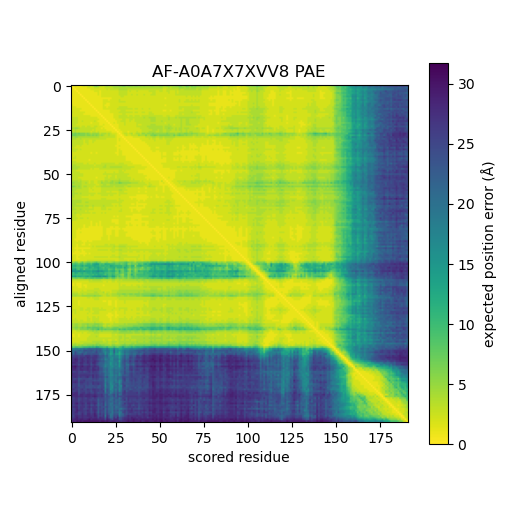 174 ? 33.223 18.035 -17.633 1.00 72.44 174 LEU A CA 1
ATOM 1416 C C . LEU A 1 174 ? 34.500 17.183 -17.583 1.00 72.44 174 LEU A C 1
ATOM 1418 O O . LEU A 1 174 ? 35.602 17.707 -17.769 1.00 72.44 174 LEU A O 1
ATOM 1422 N N . SER A 1 175 ? 34.361 15.866 -17.396 1.00 74.62 175 SER A N 1
ATOM 1423 C CA . SER A 1 175 ? 35.503 14.943 -17.394 1.00 74.62 175 SER A CA 1
ATOM 1424 C C . SER A 1 175 ? 36.189 14.843 -18.763 1.00 74.62 175 SER A C 1
ATOM 1426 O O . SER A 1 175 ? 37.418 14.842 -18.830 1.00 74.62 175 SER A O 1
ATOM 1428 N N . MET A 1 176 ? 35.420 14.857 -19.859 1.00 73.69 176 MET A N 1
ATOM 1429 C CA . MET A 1 176 ? 35.961 14.877 -21.222 1.00 73.69 176 MET A CA 1
ATOM 1430 C C . MET A 1 176 ? 36.711 16.178 -21.520 1.00 73.69 176 MET A C 1
ATOM 1432 O O . MET A 1 176 ? 37.804 16.128 -22.081 1.00 73.69 176 MET A O 1
ATOM 1436 N N . SER A 1 177 ? 36.188 17.335 -21.099 1.00 74.38 177 SER A N 1
ATOM 1437 C CA . SER A 1 177 ? 36.894 18.615 -21.260 1.00 74.38 177 SER A CA 1
ATOM 1438 C C . SER A 1 177 ? 38.192 18.689 -20.448 1.00 74.38 177 SER A C 1
ATOM 1440 O O . SER A 1 177 ? 39.187 19.219 -20.939 1.00 74.38 177 SER A O 1
ATOM 1442 N N . ALA A 1 178 ? 38.221 18.114 -19.242 1.00 70.12 178 ALA A N 1
ATOM 1443 C CA . ALA A 1 178 ? 39.435 18.055 -18.427 1.00 70.12 178 ALA A CA 1
ATOM 1444 C C . ALA A 1 178 ? 40.510 17.156 -19.061 1.00 70.12 178 ALA A C 1
ATOM 1446 O O . ALA A 1 178 ? 41.677 17.539 -19.118 1.00 70.12 178 ALA A O 1
ATOM 1447 N N . ALA A 1 179 ? 40.115 15.996 -19.597 1.00 71.38 179 ALA A N 1
ATOM 1448 C CA . ALA A 1 179 ? 41.021 15.107 -20.323 1.00 71.38 179 ALA A CA 1
ATOM 1449 C C . ALA A 1 179 ? 41.596 15.774 -21.586 1.00 71.38 179 ALA A C 1
ATOM 1451 O O . ALA A 1 179 ? 42.778 15.614 -21.892 1.00 71.38 179 ALA A O 1
ATOM 1452 N N . PHE A 1 180 ? 40.782 16.573 -22.283 1.00 72.06 180 PHE A N 1
ATOM 1453 C CA . PHE A 1 180 ? 41.212 17.315 -23.466 1.00 72.06 180 PHE A CA 1
ATOM 1454 C C . PHE A 1 180 ? 42.236 18.410 -23.126 1.00 72.06 180 PHE A C 1
ATOM 1456 O O . PHE A 1 180 ? 43.268 18.510 -23.786 1.00 72.06 180 PHE A O 1
ATO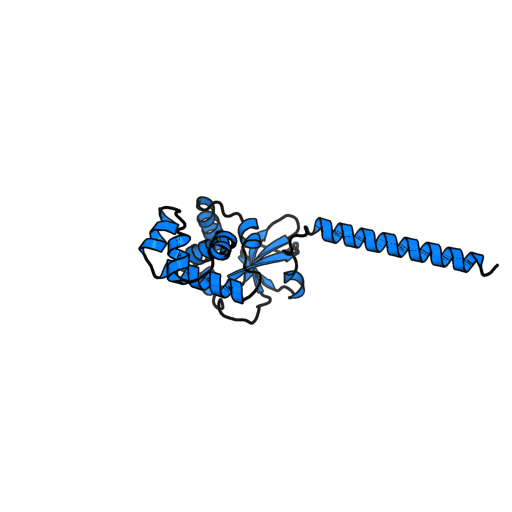M 1463 N N . LEU A 1 181 ? 42.009 19.178 -22.053 1.00 70.00 181 LEU A N 1
ATOM 1464 C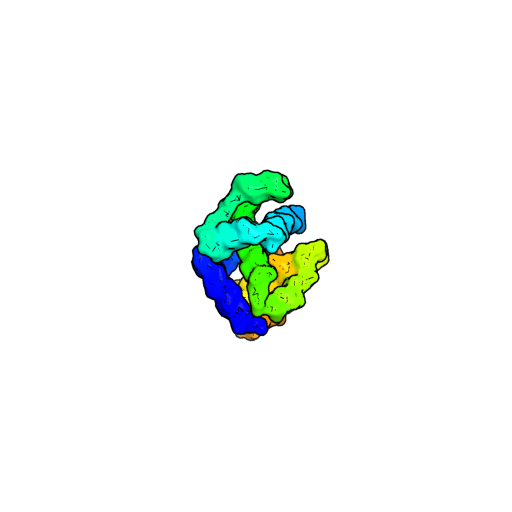 CA . LEU A 1 181 ? 42.967 20.179 -21.562 1.00 70.00 181 LEU A CA 1
ATOM 1465 C C . LEU A 1 181 ? 44.276 19.547 -21.081 1.00 70.00 181 LEU A C 1
ATOM 1467 O O . LEU A 1 181 ? 45.347 20.090 -21.339 1.00 70.00 181 LEU A O 1
ATOM 1471 N N . PHE A 1 182 ? 44.206 18.391 -20.421 1.00 68.69 182 PHE A N 1
ATOM 1472 C CA . PHE A 1 182 ? 45.395 17.661 -19.986 1.00 68.69 182 PHE A CA 1
ATOM 1473 C C . PHE A 1 182 ? 46.223 17.160 -21.177 1.00 68.69 182 PHE A C 1
ATOM 1475 O O . PHE A 1 182 ? 47.438 17.334 -21.197 1.00 68.69 182 PHE A O 1
ATOM 1482 N N . SER A 1 183 ? 45.567 16.610 -22.204 1.00 69.62 183 SER A N 1
ATOM 1483 C CA . SER A 1 183 ? 46.232 16.202 -23.449 1.00 69.62 183 SER A CA 1
ATOM 1484 C C . SER A 1 183 ? 46.861 17.389 -24.185 1.00 69.62 183 SER A C 1
ATOM 1486 O O . SER A 1 183 ? 47.952 17.259 -24.733 1.00 69.62 183 SER A O 1
ATOM 1488 N N . PHE A 1 184 ? 46.191 18.543 -24.189 1.00 71.31 184 PHE A N 1
ATOM 1489 C CA . PHE A 1 184 ? 46.684 19.760 -24.833 1.00 71.31 184 PHE A CA 1
ATOM 1490 C C . PHE A 1 184 ? 47.894 20.357 -24.097 1.00 71.31 184 PHE A C 1
ATOM 1492 O O . PHE A 1 184 ? 48.892 20.699 -24.725 1.00 71.31 184 PHE A O 1
ATOM 1499 N N . LEU A 1 185 ? 47.854 20.416 -22.762 1.00 67.88 185 LEU A N 1
ATOM 1500 C CA . LEU A 1 185 ? 48.995 20.851 -21.950 1.00 67.88 185 LEU A CA 1
ATOM 1501 C C . LEU A 1 185 ? 50.179 19.885 -22.077 1.00 67.88 185 LEU A C 1
ATOM 1503 O O . LEU A 1 185 ? 51.306 20.336 -22.241 1.00 67.88 185 LEU A O 1
ATOM 1507 N N . ALA A 1 186 ? 49.938 18.571 -22.072 1.00 69.00 186 ALA A N 1
ATOM 1508 C CA . ALA A 1 186 ? 50.993 17.578 -22.274 1.00 69.00 186 ALA A CA 1
ATOM 1509 C C . ALA A 1 186 ? 51.695 17.732 -23.636 1.00 69.00 186 ALA A C 1
ATOM 1511 O O . ALA A 1 186 ? 52.906 17.552 -23.715 1.00 69.00 186 ALA A O 1
ATOM 1512 N N . GLN A 1 187 ? 50.963 18.115 -24.690 1.00 68.50 187 GLN A N 1
ATOM 1513 C CA . GLN A 1 187 ? 51.547 18.433 -25.999 1.00 68.50 187 GLN A CA 1
ATOM 1514 C C . GLN A 1 187 ? 52.356 19.737 -25.992 1.00 68.50 187 GLN A C 1
ATOM 1516 O O . GLN A 1 187 ? 53.356 19.818 -26.693 1.00 68.50 187 GLN A O 1
ATOM 1521 N N . LEU A 1 188 ? 51.966 20.734 -25.190 1.00 67.31 188 LEU A N 1
ATOM 1522 C CA . LEU A 1 188 ? 52.668 22.020 -25.095 1.00 67.31 188 LEU A CA 1
ATOM 1523 C C . LEU A 1 188 ? 53.996 21.937 -24.316 1.00 67.31 188 LEU A C 1
ATOM 1525 O O . LEU A 1 188 ? 54.881 22.747 -24.552 1.00 67.31 188 LEU A O 1
ATOM 1529 N N . PHE A 1 189 ? 54.125 20.982 -23.385 1.00 62.75 189 PHE A N 1
ATOM 1530 C CA . PHE A 1 189 ? 55.342 20.751 -22.586 1.00 62.75 189 PHE A CA 1
ATOM 1531 C C . PHE A 1 189 ? 56.309 19.715 -23.197 1.00 62.75 189 PHE A C 1
ATOM 1533 O O . PHE A 1 189 ? 57.382 19.488 -22.641 1.00 62.75 189 PHE A O 1
ATOM 1540 N N . LEU A 1 190 ? 55.934 19.070 -24.309 1.00 54.91 190 LEU A N 1
ATOM 1541 C CA . LEU A 1 190 ? 56.763 18.108 -25.056 1.00 54.91 190 LEU A CA 1
ATOM 1542 C C . LEU A 1 190 ? 57.394 18.703 -26.334 1.00 54.91 190 LEU A C 1
ATOM 1544 O O . LEU A 1 190 ? 57.955 17.955 -27.136 1.00 54.91 190 LEU A O 1
ATOM 1548 N N . VAL A 1 191 ? 57.311 20.025 -26.513 1.00 47.44 191 VAL A N 1
ATOM 1549 C CA . VAL A 1 191 ? 57.961 20.813 -27.578 1.00 47.44 191 VAL A CA 1
ATOM 1550 C C . VAL A 1 191 ? 58.945 21.778 -26.934 1.00 47.44 191 VAL A C 1
ATOM 1552 O O . VAL A 1 191 ? 60.065 21.903 -27.473 1.00 47.44 191 VAL A O 1
#

Secondary structure (DSSP, 8-state):
-HHHHHHHHHHHGGGT--HHHHHHHS-SSHHHHHHHHHHHHHHHH-HHHHHHHHTS----HHHHHHHH---HHHHHHTHHHHHHHHHHHTTT-HHHHHH---TT-SS--SEEEEEEE-SSEEEEE-TT--EEEEE--TT--TT-EEE--GGGGGTTSS--HHHHHHHHHHHHHHHHHHHHHHHHHHHHS--

Sequence (191 aa):
MLYEISIFKKMLKPFKISDENLLKYSPRNDIIKHKCFKVAEEILKNNDLLEDILTKKIYPVSKLQKITQVKKRDIRYHKGFIVSAVLIFSSKLDTLKGYINNFLDEKFEKTGVLIAMKENYGIVVTKEFLFLSIPKKPSMAIGQTLEFKSFYLSIIKGVSHDIVIKVLIIIAILSMSAAFLFSFLAQLFLV

Nearest PDB structures (foldseek):
  6ivu-assembly1_B  TM=8.942E-01  e=1.062E-04  Acetivibrio thermocellus ATCC 27405
  6ivu-assembly1_A  TM=8.118E-01  e=1.231E-01  Acetivibrio thermocellus ATCC 27405
  8jvy-assembly1_A-2  TM=7.694E-01  e=7.832E-01  synthetic construct
  8jvv-assembly1_A  TM=8.073E-01  e=1.174E+00  synthetic construct